Protein AF-A0A7C1BFR9-F1 (afdb_monomer)

Secondary structure (DSSP, 8-state):
--------SS-EEEE-TTSBEEEEE---SSTT------TT-B----SSS--EEEETTEEEEEEE---PPPEEEEEEEEE-TT--EEEEEEEEEEEEEETTEEEEEEEEEEESS-PPPEEEETTS-SEEETTEEEEEEEEEE-TTSBEEEEEEEEESSSSEEEEEEEEEEEEEEE-GGGT--EEEEE---TT-B--SS----------------EEEEEE-TT-EEEEEETTS-EEEEEE--EEE-S-GGGPEEEETTEEE--TTT---EEE-TTSTTPPPP-TT--PPP---HHHHHHHHHHHHHHHHHHHHHHHHHHHHHHHHHHHHT-

Structure (mmCIF, N/CA/C/O backbone):
data_AF-A0A7C1BFR9-F1
#
_entry.id   AF-A0A7C1BFR9-F1
#
loop_
_atom_site.group_PDB
_atom_site.id
_atom_site.type_symbol
_atom_site.label_atom_id
_atom_site.label_alt_id
_atom_site.label_comp_id
_atom_site.label_asym_id
_atom_site.label_entity_id
_atom_site.label_seq_id
_atom_site.pdbx_PDB_ins_code
_atom_site.Cartn_x
_atom_site.Cartn_y
_atom_site.Cartn_z
_atom_site.occupancy
_atom_site.B_iso_or_equiv
_atom_site.auth_seq_id
_atom_site.auth_comp_id
_atom_site.auth_asym_id
_atom_site.auth_atom_id
_atom_site.pdbx_PDB_model_num
ATOM 1 N N . TRP A 1 1 ? 36.737 -28.832 -25.838 1.00 38.28 1 TRP A N 1
ATOM 2 C CA . TRP A 1 1 ? 35.439 -28.154 -25.719 1.00 38.28 1 TRP A CA 1
ATOM 3 C C . TRP A 1 1 ? 34.602 -28.570 -26.918 1.00 38.28 1 TRP A C 1
ATOM 5 O O . TRP A 1 1 ? 34.904 -28.176 -28.032 1.00 38.28 1 TRP A O 1
ATOM 15 N N . THR A 1 2 ? 33.675 -29.496 -26.693 1.00 34.81 2 THR A N 1
ATOM 16 C CA . THR A 1 2 ? 32.598 -29.930 -27.603 1.00 34.81 2 THR A CA 1
ATOM 17 C C . THR A 1 2 ? 31.482 -28.877 -27.482 1.00 34.81 2 THR A C 1
ATOM 19 O O . THR A 1 2 ? 31.118 -28.578 -26.354 1.00 34.81 2 THR A O 1
ATOM 22 N N . GLY A 1 3 ? 30.955 -28.193 -28.496 1.00 35.88 3 GLY A N 1
ATOM 23 C CA . GLY A 1 3 ? 30.676 -28.603 -29.863 1.00 35.88 3 GLY A CA 1
ATOM 24 C C . GLY A 1 3 ? 29.194 -28.973 -29.977 1.00 35.88 3 GLY A C 1
ATOM 25 O O . GLY A 1 3 ? 28.906 -30.158 -30.097 1.00 35.88 3 GLY A O 1
ATOM 26 N N . ASP A 1 4 ? 28.273 -28.003 -29.923 1.00 28.59 4 ASP A N 1
ATOM 27 C CA . ASP A 1 4 ? 26.906 -28.157 -30.446 1.00 28.59 4 ASP A CA 1
ATOM 28 C C . ASP A 1 4 ? 26.790 -27.428 -31.791 1.00 28.59 4 ASP A C 1
ATOM 30 O O . ASP A 1 4 ? 26.013 -26.508 -32.019 1.00 28.59 4 ASP A O 1
ATOM 34 N N . GLY A 1 5 ? 27.603 -27.904 -32.736 1.00 40.16 5 GLY A N 1
ATOM 35 C CA . GLY A 1 5 ? 27.360 -27.656 -34.145 1.00 40.16 5 GLY A CA 1
ATOM 36 C C . GLY A 1 5 ? 25.991 -28.211 -34.529 1.00 40.16 5 GLY A C 1
ATOM 37 O O . GLY A 1 5 ? 25.855 -29.392 -34.833 1.00 40.16 5 GLY A O 1
ATOM 38 N N . THR A 1 6 ? 24.996 -27.336 -34.554 1.00 32.09 6 THR A N 1
ATOM 39 C CA . THR A 1 6 ? 23.927 -27.396 -35.547 1.00 32.09 6 THR A CA 1
ATOM 40 C C . THR A 1 6 ? 24.262 -26.328 -36.575 1.00 32.09 6 THR A C 1
ATOM 42 O O . THR A 1 6 ? 23.906 -25.161 -36.473 1.00 32.09 6 THR A O 1
ATOM 45 N N . ALA A 1 7 ? 25.123 -26.736 -37.511 1.00 37.19 7 ALA A N 1
ATOM 46 C CA . ALA A 1 7 ? 25.344 -26.022 -38.751 1.00 37.19 7 ALA A CA 1
ATOM 47 C C . ALA A 1 7 ? 24.089 -26.221 -39.599 1.00 37.19 7 ALA A C 1
ATOM 49 O O . ALA A 1 7 ? 23.987 -27.158 -40.392 1.00 37.19 7 ALA A O 1
ATOM 50 N N . ASP A 1 8 ? 23.118 -25.351 -39.378 1.00 40.19 8 ASP A N 1
ATOM 51 C CA . ASP A 1 8 ? 22.071 -25.103 -40.348 1.00 40.19 8 ASP A CA 1
ATOM 52 C C . ASP A 1 8 ? 22.777 -24.501 -41.574 1.00 40.19 8 ASP A C 1
ATOM 54 O O . ASP A 1 8 ? 23.694 -23.691 -41.433 1.00 40.19 8 ASP A O 1
ATOM 58 N N . ALA A 1 9 ? 22.416 -24.923 -42.786 1.00 43.56 9 ALA A N 1
ATOM 59 C CA . ALA A 1 9 ? 23.076 -24.544 -44.046 1.00 43.56 9 ALA A CA 1
ATOM 60 C C . ALA A 1 9 ? 22.936 -23.048 -44.426 1.00 43.56 9 ALA A C 1
ATOM 62 O O . ALA A 1 9 ? 23.052 -22.670 -45.589 1.00 43.56 9 ALA A O 1
ATOM 63 N N . THR A 1 10 ? 22.653 -22.191 -43.454 1.00 47.75 10 THR A N 1
ATOM 64 C CA . THR A 1 10 ? 22.564 -20.745 -43.571 1.00 47.75 10 THR A CA 1
ATOM 65 C C . THR A 1 10 ? 23.841 -20.152 -43.009 1.00 47.75 10 THR A C 1
ATOM 67 O O . THR A 1 10 ? 24.144 -20.305 -41.826 1.00 47.75 10 THR A O 1
ATOM 70 N N . GLY A 1 11 ? 24.608 -19.494 -43.872 1.00 53.59 11 GLY A N 1
ATOM 71 C CA . GLY A 1 11 ? 25.835 -18.834 -43.466 1.00 53.59 11 GLY A CA 1
ATOM 72 C C . GLY A 1 11 ? 25.642 -17.862 -42.301 1.00 53.59 11 GLY A C 1
ATOM 73 O O . GLY A 1 11 ? 24.576 -17.268 -42.154 1.00 53.59 11 GLY A O 1
ATOM 74 N N . TYR A 1 12 ? 26.681 -17.678 -41.489 1.00 56.88 12 TYR A N 1
ATOM 75 C CA . TYR A 1 12 ? 26.658 -16.748 -40.359 1.00 56.88 12 TYR A CA 1
ATOM 76 C C . TYR A 1 12 ? 27.700 -15.633 -40.530 1.00 56.88 12 TYR A C 1
ATOM 78 O O . TYR A 1 12 ? 28.776 -15.858 -41.083 1.00 56.88 12 TYR A O 1
ATOM 86 N N . ILE A 1 13 ? 27.401 -14.432 -40.029 1.00 54.16 13 ILE A N 1
ATOM 87 C CA . ILE A 1 13 ? 28.371 -13.343 -39.846 1.00 54.16 13 ILE A CA 1
ATOM 88 C C . ILE A 1 13 ? 28.261 -12.871 -38.394 1.00 54.16 13 ILE A C 1
ATOM 90 O O . ILE A 1 13 ? 27.188 -12.495 -37.929 1.00 54.16 13 ILE A O 1
ATOM 94 N N . VAL A 1 14 ? 29.380 -12.909 -37.679 1.00 53.16 14 VAL A N 1
ATOM 95 C CA . VAL A 1 14 ? 29.546 -12.428 -36.309 1.00 53.16 14 VAL A CA 1
ATOM 96 C C . VAL A 1 14 ? 30.299 -11.107 -36.360 1.00 53.16 14 VAL A C 1
ATOM 98 O O . VAL A 1 14 ? 31.428 -11.046 -36.852 1.00 53.16 14 VAL A O 1
ATOM 101 N N . PHE A 1 15 ? 29.683 -10.060 -35.825 1.00 55.91 15 PHE A N 1
ATOM 102 C CA . PHE A 1 15 ? 30.286 -8.740 -35.671 1.00 55.91 15 PHE A CA 1
ATOM 103 C C . PHE A 1 15 ? 30.837 -8.563 -34.253 1.00 55.91 15 PHE A C 1
ATOM 105 O O . PHE A 1 15 ? 30.294 -9.115 -33.295 1.00 55.91 15 PHE A O 1
ATOM 112 N N . ASN A 1 16 ? 31.911 -7.789 -34.114 1.00 50.75 16 ASN A N 1
ATOM 113 C CA . ASN A 1 16 ? 32.367 -7.280 -32.829 1.00 50.75 16 ASN A CA 1
ATOM 114 C C . ASN A 1 16 ? 31.688 -5.953 -32.489 1.00 50.75 16 ASN A C 1
ATOM 116 O O . ASN A 1 16 ? 30.910 -5.393 -33.259 1.00 50.75 16 ASN A O 1
ATOM 120 N N . GLU A 1 17 ? 32.039 -5.442 -31.317 1.00 41.00 17 GLU A N 1
ATOM 121 C CA . GLU A 1 17 ? 31.540 -4.203 -30.723 1.00 41.00 17 GLU A CA 1
ATOM 122 C C . GLU A 1 17 ? 31.701 -2.930 -31.571 1.00 41.00 17 GLU A C 1
ATOM 124 O O . GLU A 1 17 ? 31.025 -1.943 -31.300 1.00 41.00 17 GLU A O 1
ATOM 129 N N . PHE A 1 18 ? 32.557 -2.945 -32.595 1.00 44.44 18 PHE A N 1
ATOM 130 C CA . PHE A 1 18 ? 32.785 -1.812 -33.495 1.00 44.44 18 PHE A CA 1
ATOM 131 C C . PHE A 1 18 ? 32.123 -2.005 -34.867 1.00 44.44 18 PHE A C 1
ATOM 133 O O . PHE A 1 18 ? 32.418 -1.262 -35.797 1.00 44.44 18 PHE A O 1
ATOM 140 N N . GLY A 1 19 ? 31.260 -3.017 -35.019 1.00 42.12 19 GLY A N 1
ATOM 141 C CA . GLY A 1 19 ? 30.642 -3.356 -36.304 1.00 42.12 19 GLY A CA 1
ATOM 142 C C . GLY A 1 19 ? 31.600 -4.041 -37.283 1.00 42.12 19 GLY A C 1
ATOM 143 O O . GLY A 1 19 ? 31.269 -4.201 -38.457 1.00 42.12 19 GLY A O 1
ATOM 144 N N . ARG A 1 20 ? 32.778 -4.479 -36.816 1.00 46.31 20 ARG A N 1
ATOM 145 C CA . ARG A 1 20 ? 33.738 -5.230 -37.633 1.00 46.31 20 ARG A CA 1
ATOM 146 C C . ARG A 1 20 ? 33.448 -6.715 -37.568 1.00 46.31 20 ARG A C 1
ATOM 148 O O . ARG A 1 20 ? 33.159 -7.259 -36.505 1.00 46.31 20 ARG A O 1
ATOM 155 N N . VAL A 1 21 ? 33.566 -7.392 -38.699 1.00 51.59 21 VAL A N 1
ATOM 156 C CA . VAL A 1 21 ? 33.369 -8.840 -38.768 1.00 51.59 21 VAL A CA 1
ATOM 157 C C . VAL A 1 21 ? 34.519 -9.556 -38.059 1.00 51.59 21 VAL A C 1
ATOM 159 O O . VAL A 1 21 ? 35.683 -9.355 -38.387 1.00 51.59 21 VAL A O 1
ATOM 162 N N . VAL A 1 22 ? 34.194 -10.398 -37.076 1.00 56.97 22 VAL A N 1
ATOM 163 C CA . VAL A 1 22 ? 35.164 -11.210 -36.310 1.00 56.97 22 VAL A CA 1
ATOM 164 C C . VAL A 1 22 ? 35.115 -12.688 -36.649 1.00 56.97 22 VAL A C 1
ATOM 166 O O . VAL A 1 22 ? 36.094 -13.402 -36.451 1.00 56.97 22 VAL A O 1
ATOM 169 N N . SER A 1 23 ? 33.991 -13.168 -37.165 1.00 50.03 23 SER A N 1
ATOM 170 C CA . SER A 1 23 ? 33.893 -14.508 -37.723 1.00 50.03 23 SER A CA 1
ATOM 171 C C . SER A 1 23 ? 32.805 -14.498 -38.773 1.00 50.03 23 SER A C 1
ATOM 173 O O . SER A 1 23 ? 31.730 -13.960 -38.540 1.00 50.03 23 SER A O 1
ATOM 175 N N . SER A 1 24 ? 33.064 -15.080 -39.931 1.00 53.28 24 SER A N 1
ATOM 176 C CA . SER A 1 24 ? 32.016 -15.340 -40.905 1.00 53.28 24 SER A CA 1
ATOM 177 C C . SER A 1 24 ? 32.181 -16.753 -41.432 1.00 53.28 24 SER A C 1
ATOM 179 O O . SER A 1 24 ? 33.294 -17.258 -41.571 1.00 53.28 24 SER A O 1
ATOM 181 N N . GLY A 1 25 ? 31.057 -17.409 -41.658 1.00 52.47 25 GLY A N 1
ATOM 182 C CA . GLY A 1 25 ? 30.979 -18.733 -42.238 1.00 52.47 25 GLY A CA 1
ATOM 183 C C . GLY A 1 25 ? 29.816 -18.743 -43.202 1.00 52.47 25 GLY A C 1
ATOM 184 O O . GLY A 1 25 ? 28.779 -19.315 -42.891 1.00 52.47 25 GLY A O 1
ATOM 185 N N . ILE A 1 26 ? 29.960 -18.068 -44.343 1.00 54.56 26 ILE A N 1
ATOM 186 C CA . ILE A 1 26 ? 29.005 -18.170 -45.447 1.00 54.56 26 ILE A CA 1
ATOM 187 C C . ILE A 1 26 ? 29.481 -19.293 -46.357 1.00 54.56 26 ILE A C 1
ATOM 189 O O . ILE A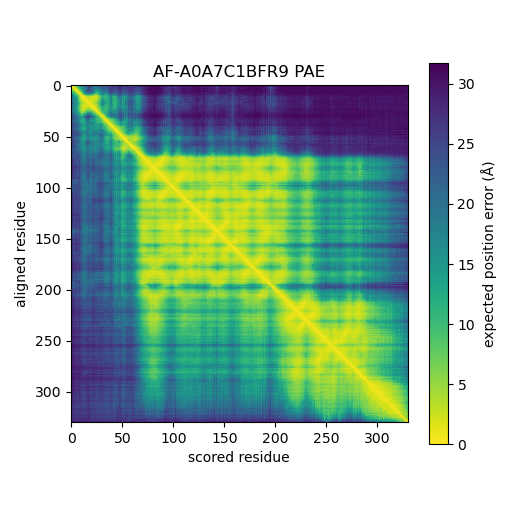 1 26 ? 30.473 -19.155 -47.064 1.00 54.56 26 ILE A O 1
ATOM 193 N N . THR A 1 27 ? 28.783 -20.424 -46.312 1.00 47.41 27 THR A N 1
ATOM 194 C CA . THR A 1 27 ? 28.968 -21.506 -47.279 1.00 47.41 27 THR A CA 1
ATOM 195 C C . THR A 1 27 ? 27.897 -21.363 -48.352 1.00 47.41 27 THR A C 1
ATOM 197 O O . THR A 1 27 ? 26.735 -21.693 -48.135 1.00 47.41 27 THR A O 1
ATOM 200 N N . SER A 1 28 ? 28.269 -20.827 -49.515 1.00 46.44 28 SER A N 1
ATOM 201 C CA . SER A 1 28 ? 27.455 -20.990 -50.717 1.00 46.44 28 SER A CA 1
ATOM 202 C C . SER A 1 28 ? 27.678 -22.413 -51.243 1.00 46.44 28 SER A C 1
ATOM 204 O O . SER A 1 28 ? 28.781 -22.955 -51.183 1.00 46.44 28 SER A O 1
ATOM 206 N N . GLY A 1 29 ? 26.614 -23.074 -51.702 1.00 42.47 29 GLY A N 1
ATOM 207 C CA . GLY A 1 29 ? 26.614 -24.490 -52.100 1.00 42.47 29 GLY A CA 1
ATOM 208 C C . GLY A 1 29 ? 27.405 -24.832 -53.374 1.00 42.47 29 GLY A C 1
ATOM 209 O O . GLY A 1 29 ? 27.059 -25.798 -54.050 1.00 42.47 29 GLY A O 1
ATOM 210 N N . GLY A 1 30 ? 28.435 -24.060 -53.727 1.00 41.47 30 GLY A N 1
ATOM 211 C CA . GLY A 1 30 ? 29.300 -24.270 -54.883 1.00 41.47 30 GLY A CA 1
ATOM 212 C C . GLY A 1 30 ? 30.770 -24.245 -54.475 1.00 41.47 30 GLY A C 1
ATOM 213 O O . GLY A 1 30 ? 31.208 -23.407 -53.695 1.00 41.47 30 GLY A O 1
ATOM 214 N N . SER A 1 31 ? 31.550 -25.191 -54.988 1.00 43.91 31 SER A N 1
ATOM 215 C CA . SER A 1 31 ? 32.986 -25.295 -54.736 1.00 43.91 31 SER A CA 1
ATOM 216 C C . SER A 1 31 ? 33.738 -24.040 -55.201 1.00 43.91 31 SER A C 1
ATOM 218 O O . SER A 1 31 ? 33.961 -23.897 -56.402 1.00 43.91 31 SER A O 1
ATOM 220 N N . GLY A 1 32 ? 34.191 -23.196 -54.269 1.00 47.81 32 GLY A N 1
ATOM 221 C CA . GLY A 1 32 ? 35.317 -22.284 -54.510 1.00 47.81 32 GLY A CA 1
ATOM 222 C C . GLY A 1 32 ? 35.178 -20.820 -54.093 1.00 47.81 32 GLY A C 1
ATOM 223 O O . GLY A 1 32 ? 36.216 -20.175 -53.994 1.00 47.81 32 GLY A O 1
ATOM 224 N N . ASP A 1 33 ? 33.987 -20.300 -53.788 1.00 43.72 33 ASP A N 1
ATOM 225 C CA . ASP A 1 33 ? 33.832 -18.869 -53.478 1.00 43.72 33 ASP A CA 1
ATOM 226 C C . ASP A 1 33 ? 33.668 -18.618 -51.976 1.00 43.72 33 ASP A C 1
ATOM 228 O O . ASP A 1 33 ? 32.574 -18.646 -51.413 1.00 43.72 33 ASP A O 1
ATOM 232 N N . THR A 1 34 ? 34.799 -18.364 -51.321 1.00 44.78 34 THR A N 1
ATOM 233 C CA . THR A 1 34 ? 34.854 -17.795 -49.969 1.00 44.78 34 THR A CA 1
ATOM 234 C C . THR A 1 34 ? 34.740 -16.274 -50.084 1.00 44.78 34 THR A C 1
ATOM 236 O O . THR A 1 34 ? 35.574 -15.651 -50.739 1.00 44.78 34 THR A O 1
ATOM 239 N N . ILE A 1 35 ? 33.739 -15.657 -49.447 1.00 52.72 35 ILE A N 1
ATOM 240 C CA . ILE A 1 35 ? 33.713 -14.197 -49.260 1.00 52.72 35 ILE A CA 1
ATOM 241 C C . ILE A 1 35 ? 34.681 -13.869 -48.116 1.00 52.72 35 ILE A C 1
ATOM 243 O O . ILE A 1 35 ? 34.317 -13.956 -46.946 1.00 52.72 35 ILE A O 1
ATOM 247 N N . ASP A 1 36 ? 35.922 -13.522 -48.458 1.00 49.72 36 ASP A N 1
ATOM 248 C CA . ASP A 1 36 ? 36.900 -12.978 -47.511 1.00 49.72 36 ASP A CA 1
ATOM 249 C C . ASP A 1 36 ? 36.625 -11.480 -47.324 1.00 49.72 36 ASP A C 1
ATOM 251 O O . ASP A 1 36 ? 36.900 -10.658 -48.202 1.00 49.72 36 ASP A O 1
ATOM 255 N N . LEU A 1 37 ? 36.067 -11.110 -46.171 1.00 53.97 37 LEU A N 1
ATOM 256 C CA . LEU A 1 37 ? 36.042 -9.716 -45.738 1.00 53.97 37 LEU A CA 1
ATOM 257 C C . LEU A 1 37 ? 37.424 -9.408 -45.141 1.00 53.97 37 LEU A C 1
ATOM 259 O O . LEU A 1 37 ? 37.778 -10.008 -44.123 1.00 53.97 37 LEU A O 1
ATOM 263 N N . PRO A 1 38 ? 38.238 -8.524 -45.751 1.00 52.53 38 PRO A N 1
ATOM 264 C CA . PRO A 1 38 ? 39.549 -8.192 -45.205 1.00 52.53 38 PRO A CA 1
ATOM 265 C C . PRO A 1 38 ? 39.386 -7.656 -43.778 1.00 52.53 38 PRO A C 1
ATOM 267 O O . PRO A 1 38 ? 38.386 -7.007 -43.480 1.00 52.53 38 PRO A O 1
ATOM 270 N N . GLY A 1 39 ? 40.365 -7.903 -42.899 1.00 43.03 39 GLY A N 1
ATOM 271 C CA . GLY A 1 39 ? 40.290 -7.644 -41.446 1.00 43.03 39 GLY A CA 1
ATOM 272 C C . GLY A 1 39 ? 40.017 -6.195 -40.996 1.00 43.03 39 GLY A C 1
ATOM 273 O O . GLY A 1 39 ? 39.978 -5.935 -39.796 1.00 43.03 39 GLY A O 1
ATOM 274 N N . ASP A 1 40 ? 39.798 -5.277 -41.938 1.00 43.31 40 ASP A N 1
ATOM 275 C CA . ASP A 1 40 ? 39.462 -3.865 -41.741 1.00 43.31 40 ASP A CA 1
ATOM 276 C C . ASP A 1 40 ? 38.219 -3.411 -42.540 1.00 43.31 40 ASP A C 1
ATOM 278 O O . ASP A 1 40 ? 37.994 -2.212 -42.697 1.00 43.31 40 ASP A O 1
ATOM 282 N N . ALA A 1 41 ? 37.412 -4.333 -43.076 1.00 43.41 41 ALA A N 1
ATOM 283 C CA . ALA A 1 41 ? 36.155 -3.985 -43.734 1.00 43.41 41 ALA A CA 1
ATOM 284 C C . ALA A 1 41 ? 35.108 -3.547 -42.692 1.00 43.41 41 ALA A C 1
ATOM 286 O O . ALA A 1 41 ? 34.588 -4.370 -41.935 1.00 43.41 41 ALA A O 1
ATOM 287 N N . ASP A 1 42 ? 34.791 -2.252 -42.670 1.00 43.28 42 ASP A N 1
ATOM 288 C CA . ASP A 1 42 ? 33.703 -1.705 -41.860 1.00 43.28 42 ASP A CA 1
ATOM 289 C C . ASP A 1 42 ? 32.378 -1.849 -42.628 1.00 43.28 42 ASP A C 1
ATOM 291 O O . ASP A 1 42 ? 32.197 -1.283 -43.710 1.00 43.28 42 ASP A O 1
ATOM 295 N N . ILE A 1 43 ? 31.434 -2.611 -42.070 1.00 52.88 43 ILE A N 1
ATOM 296 C CA . ILE A 1 43 ? 30.059 -2.668 -42.575 1.00 52.88 43 ILE A CA 1
ATOM 297 C C . ILE A 1 43 ? 29.253 -1.613 -41.818 1.00 52.88 43 ILE A C 1
ATOM 299 O O . ILE A 1 43 ? 28.910 -1.782 -40.650 1.00 52.88 43 ILE A O 1
ATOM 303 N N . VAL A 1 44 ? 28.955 -0.502 -42.492 1.00 46.44 44 VAL A N 1
ATOM 304 C CA . VAL A 1 44 ? 28.127 0.574 -41.937 1.00 46.44 44 VAL A CA 1
ATOM 305 C C . VAL A 1 44 ? 26.656 0.201 -42.100 1.00 46.44 44 VAL A C 1
ATOM 307 O O . VAL A 1 44 ? 26.130 0.196 -43.214 1.00 46.44 44 VAL A O 1
ATOM 310 N N . ILE A 1 45 ? 25.980 -0.099 -40.989 1.00 54.19 45 ILE A N 1
ATOM 311 C CA . ILE A 1 45 ? 24.522 -0.255 -40.974 1.00 54.19 45 ILE A CA 1
ATOM 312 C C . ILE A 1 45 ? 23.903 1.151 -41.046 1.00 54.19 45 ILE A C 1
ATOM 314 O O . ILE A 1 45 ? 24.231 1.998 -40.212 1.00 54.19 45 ILE A O 1
ATOM 318 N N . PRO A 1 46 ? 23.043 1.443 -42.035 1.00 45.69 46 PRO A N 1
ATOM 319 C CA . PRO A 1 46 ? 22.448 2.765 -42.171 1.00 45.69 46 PRO A CA 1
ATOM 320 C C . PRO A 1 46 ? 21.519 3.076 -40.987 1.00 45.69 46 PRO A C 1
ATOM 322 O O . PRO A 1 46 ? 20.771 2.221 -40.522 1.00 45.69 46 PRO A O 1
ATOM 325 N N . SER A 1 47 ? 21.541 4.327 -40.513 1.00 43.72 47 SER A N 1
ATOM 326 C CA . SER A 1 47 ? 20.687 4.805 -39.411 1.00 43.72 47 SER A CA 1
ATOM 327 C C . SER A 1 47 ? 19.210 4.956 -39.798 1.00 43.72 47 SER A C 1
ATOM 329 O O . SER A 1 47 ? 18.364 5.151 -38.929 1.00 43.72 47 SER A O 1
ATOM 331 N N . THR A 1 48 ? 18.893 4.866 -41.094 1.00 40.31 48 THR A N 1
ATOM 332 C CA . THR A 1 48 ? 17.531 4.787 -41.639 1.00 40.31 48 THR A CA 1
ATOM 333 C C . THR A 1 48 ? 17.523 3.931 -42.911 1.00 40.31 48 THR A C 1
ATOM 335 O O . THR A 1 48 ? 18.456 3.997 -43.710 1.00 40.31 48 THR A O 1
ATOM 338 N N . GLY A 1 49 ? 16.461 3.147 -43.113 1.00 49.53 49 GLY A N 1
ATOM 339 C CA . GLY A 1 49 ? 16.334 2.207 -44.232 1.00 49.53 49 GLY A CA 1
ATOM 340 C C . GLY A 1 49 ? 16.781 0.787 -43.884 1.00 49.53 49 GLY A C 1
ATOM 341 O O . GLY A 1 49 ? 17.436 0.550 -42.873 1.00 49.53 49 GLY A O 1
ATOM 342 N N . GLU A 1 50 ? 16.383 -0.176 -44.709 1.00 55.94 50 GLU A N 1
ATOM 343 C CA . GLU A 1 50 ? 16.730 -1.580 -44.493 1.00 55.94 50 GLU A CA 1
ATOM 344 C C . GLU A 1 50 ? 18.123 -1.877 -45.073 1.00 55.94 50 GLU A C 1
ATOM 346 O O . GLU A 1 50 ? 18.406 -1.471 -46.208 1.00 55.94 50 GLU A O 1
ATOM 351 N N . PRO A 1 51 ? 19.000 -2.592 -44.348 1.00 62.47 51 PRO A N 1
ATOM 352 C CA . PRO A 1 51 ? 20.269 -3.040 -44.900 1.00 62.47 51 PRO A CA 1
ATOM 353 C C . PRO A 1 51 ? 20.013 -4.024 -46.050 1.00 62.47 51 PRO A C 1
ATOM 355 O O . PRO A 1 51 ? 19.363 -5.059 -45.884 1.00 62.47 51 PRO A O 1
ATOM 358 N N . ARG A 1 52 ? 20.526 -3.674 -47.234 1.00 63.50 52 ARG A N 1
ATOM 359 C CA . ARG A 1 52 ? 20.417 -4.472 -48.459 1.00 63.50 52 ARG A CA 1
ATOM 360 C C . ARG A 1 52 ? 21.778 -5.023 -48.841 1.00 63.50 52 ARG A C 1
ATOM 362 O O . ARG A 1 52 ? 22.732 -4.261 -48.985 1.00 63.50 52 ARG A O 1
ATOM 369 N N . PHE A 1 53 ? 21.840 -6.331 -49.046 1.00 66.31 53 PHE A N 1
ATOM 370 C CA . PHE A 1 53 ? 22.998 -6.999 -49.627 1.00 66.31 53 PHE A CA 1
ATOM 371 C C . PHE A 1 53 ? 22.713 -7.232 -51.104 1.00 66.31 53 PHE A C 1
ATOM 373 O O . PHE A 1 53 ? 21.755 -7.927 -51.432 1.00 66.31 53 PHE A O 1
ATOM 380 N N . TYR A 1 54 ? 23.510 -6.618 -51.972 1.00 62.34 54 TYR A N 1
ATOM 381 C CA . TYR A 1 54 ? 23.419 -6.795 -53.419 1.00 62.34 54 TYR A CA 1
ATOM 382 C C . TYR A 1 54 ? 24.374 -7.898 -53.859 1.00 62.34 54 TYR A C 1
ATOM 384 O O . TYR A 1 54 ? 25.471 -8.022 -53.305 1.00 62.34 54 TYR A O 1
ATOM 392 N N . GLU A 1 55 ? 23.994 -8.659 -54.879 1.00 61.66 55 GLU A N 1
ATOM 393 C CA . GLU A 1 55 ? 24.987 -9.424 -55.627 1.00 61.66 55 GLU A CA 1
ATOM 394 C C . GLU A 1 55 ? 25.917 -8.446 -56.355 1.00 61.66 55 GLU A C 1
ATOM 396 O O . GLU A 1 55 ? 25.472 -7.442 -56.915 1.00 61.66 55 GLU A O 1
ATOM 401 N N . ALA A 1 56 ? 27.224 -8.719 -56.338 1.00 58.03 56 ALA A N 1
ATOM 402 C CA . ALA A 1 56 ? 28.219 -7.832 -56.947 1.00 58.03 56 ALA A CA 1
ATOM 403 C C . ALA A 1 56 ? 27.963 -7.600 -58.450 1.00 58.03 56 ALA A C 1
ATOM 405 O O . ALA A 1 56 ? 28.266 -6.523 -58.966 1.00 58.03 56 ALA A O 1
ATOM 406 N N . ASP A 1 57 ? 27.356 -8.588 -59.114 1.00 66.12 57 ASP A N 1
ATOM 407 C CA . ASP A 1 57 ? 27.124 -8.603 -60.558 1.00 66.12 57 ASP A CA 1
ATOM 408 C C . ASP A 1 57 ? 25.685 -8.211 -60.951 1.00 66.12 57 ASP A C 1
ATOM 410 O O . ASP A 1 57 ? 25.415 -7.985 -62.133 1.00 66.12 57 ASP A O 1
ATOM 414 N N . ASP A 1 58 ? 24.767 -8.082 -59.984 1.00 64.69 58 ASP A N 1
ATOM 415 C CA . ASP A 1 58 ? 23.381 -7.672 -60.222 1.00 64.69 58 ASP A CA 1
ATOM 416 C C . ASP A 1 58 ? 22.835 -6.819 -59.067 1.00 64.69 58 ASP A C 1
ATOM 418 O O . ASP A 1 58 ? 22.359 -7.308 -58.044 1.00 64.69 58 ASP A O 1
ATOM 422 N N . THR A 1 59 ? 22.836 -5.501 -59.265 1.00 63.94 59 THR A N 1
ATOM 423 C CA . THR A 1 59 ? 22.306 -4.531 -58.294 1.00 63.94 59 THR A CA 1
ATOM 424 C C . THR A 1 59 ? 20.777 -4.523 -58.204 1.00 63.94 59 THR A C 1
ATOM 426 O O . THR A 1 59 ? 20.218 -3.828 -57.354 1.00 63.94 59 THR A O 1
ATOM 429 N N . SER A 1 60 ? 20.085 -5.283 -59.059 1.00 72.69 60 SER A N 1
ATOM 430 C CA . SER A 1 60 ? 18.639 -5.500 -58.978 1.00 72.69 60 SER A CA 1
ATOM 431 C C . SER A 1 60 ? 18.263 -6.718 -58.129 1.00 72.69 60 SER A C 1
ATOM 433 O O . SER A 1 60 ? 17.131 -6.781 -57.643 1.00 72.69 60 SER A O 1
ATOM 435 N N . ASN A 1 61 ? 19.213 -7.626 -57.876 1.00 64.06 61 ASN A N 1
ATOM 436 C CA . ASN A 1 61 ? 19.056 -8.757 -56.971 1.00 64.06 61 ASN A CA 1
ATOM 437 C C . ASN A 1 61 ? 19.610 -8.392 -55.585 1.00 64.06 61 ASN A C 1
ATOM 439 O O . ASN A 1 61 ? 20.817 -8.219 -55.400 1.00 64.06 61 ASN A O 1
ATOM 443 N N . PHE A 1 62 ? 18.719 -8.223 -54.606 1.00 64.94 62 PHE A N 1
ATOM 444 C CA . PHE A 1 62 ? 19.101 -7.858 -53.245 1.00 64.94 62 PHE A CA 1
ATOM 445 C C . PHE A 1 62 ? 18.376 -8.695 -52.198 1.00 64.94 62 PHE A C 1
ATOM 447 O O . PHE A 1 62 ? 17.194 -9.013 -52.333 1.00 64.94 62 PHE A O 1
ATOM 454 N N . TYR A 1 63 ? 19.081 -8.987 -51.109 1.00 62.19 63 TYR A N 1
ATOM 455 C CA . TYR A 1 63 ? 18.493 -9.539 -49.897 1.00 62.19 63 TYR A CA 1
ATOM 456 C C . TYR A 1 63 ? 18.308 -8.428 -48.864 1.00 62.19 63 TYR A C 1
ATOM 458 O O . TYR A 1 63 ? 19.248 -7.688 -48.559 1.00 62.19 63 TYR A O 1
ATOM 466 N N . VAL A 1 64 ? 17.093 -8.308 -48.329 1.00 58.00 64 VAL A N 1
ATOM 467 C CA . VAL A 1 64 ? 16.769 -7.393 -47.231 1.00 58.00 64 VAL A CA 1
ATOM 468 C C . VAL A 1 64 ? 16.971 -8.136 -45.920 1.00 58.00 64 VAL A C 1
ATOM 470 O O . VAL A 1 64 ? 16.290 -9.125 -45.657 1.00 58.00 64 VAL A O 1
ATOM 473 N N . ALA A 1 65 ? 17.895 -7.665 -45.086 1.00 56.19 65 ALA A N 1
ATOM 474 C CA . ALA A 1 65 ? 17.995 -8.157 -43.720 1.00 56.19 65 ALA A CA 1
ATOM 475 C C . ALA A 1 65 ? 17.071 -7.329 -42.815 1.00 56.19 65 ALA A C 1
ATOM 477 O O . ALA A 1 65 ? 17.361 -6.177 -42.499 1.00 56.19 65 ALA A O 1
ATOM 478 N N . GLU A 1 66 ? 15.956 -7.917 -42.378 1.00 51.50 66 GLU A N 1
ATOM 479 C CA . GLU A 1 66 ? 15.147 -7.349 -41.299 1.00 51.50 66 GLU A CA 1
ATOM 480 C C . GLU A 1 66 ? 15.768 -7.731 -39.950 1.00 51.50 66 GLU A C 1
ATOM 482 O O . GLU A 1 66 ? 15.735 -8.890 -39.536 1.00 51.50 66 GLU A O 1
ATOM 487 N N . PHE A 1 67 ? 16.338 -6.754 -39.244 1.00 53.88 67 PHE A N 1
ATOM 488 C CA . PHE A 1 67 ? 16.744 -6.927 -37.852 1.00 53.88 67 PHE A CA 1
ATOM 489 C C . PHE A 1 67 ? 15.748 -6.210 -36.944 1.00 53.88 67 PHE A C 1
ATOM 491 O O . PHE A 1 67 ? 15.730 -4.984 -36.860 1.00 53.88 67 PHE A O 1
ATOM 498 N N . THR A 1 68 ? 14.914 -6.981 -36.249 1.00 54.53 68 THR A N 1
ATOM 499 C CA . THR A 1 68 ? 14.083 -6.464 -35.159 1.00 54.53 68 THR A CA 1
ATOM 500 C C . THR A 1 68 ? 14.717 -6.870 -33.838 1.00 54.53 68 THR A C 1
ATOM 502 O O . THR A 1 68 ? 14.795 -8.060 -33.531 1.00 54.53 68 THR A O 1
ATOM 505 N N . SER A 1 69 ? 15.144 -5.891 -33.037 1.00 62.75 69 SER A N 1
ATOM 506 C CA . SER A 1 69 ? 15.602 -6.162 -31.674 1.00 62.75 69 SER A CA 1
ATOM 507 C C . SER A 1 69 ? 14.507 -6.891 -30.886 1.00 62.75 69 SER A C 1
ATOM 509 O O . SER A 1 69 ? 13.338 -6.488 -30.961 1.00 62.75 69 SER A O 1
ATOM 511 N N . PRO A 1 70 ? 14.849 -7.935 -30.108 1.00 70.75 70 PRO A N 1
ATOM 512 C CA . PRO A 1 70 ? 13.891 -8.597 -29.236 1.00 70.75 70 PRO A CA 1
ATOM 513 C C . PRO A 1 70 ? 13.227 -7.572 -28.315 1.00 70.75 70 PRO A C 1
ATOM 515 O O . PRO A 1 70 ? 13.914 -6.856 -27.579 1.00 70.75 70 PRO A O 1
ATOM 518 N N . ARG A 1 71 ? 11.894 -7.511 -28.374 1.00 79.19 71 ARG A N 1
ATOM 519 C CA . ARG A 1 71 ? 11.066 -6.670 -27.509 1.00 79.19 71 ARG A CA 1
ATOM 520 C C . ARG A 1 71 ? 10.200 -7.547 -26.619 1.00 79.19 71 ARG A C 1
ATOM 522 O O . ARG A 1 71 ? 9.687 -8.571 -27.071 1.00 79.19 71 ARG A O 1
ATOM 529 N N . TYR A 1 72 ? 10.023 -7.137 -25.375 1.00 86.62 72 TYR A N 1
ATOM 530 C CA . TYR A 1 72 ? 9.174 -7.816 -24.412 1.00 86.62 72 TYR A CA 1
ATOM 531 C C . TYR A 1 72 ? 8.283 -6.796 -23.717 1.00 86.62 72 TYR A C 1
ATOM 533 O O . TYR A 1 72 ? 8.778 -5.775 -23.257 1.00 86.62 72 TYR A O 1
ATOM 541 N N . VAL A 1 73 ? 6.983 -7.068 -23.634 1.00 90.50 73 VAL A N 1
ATOM 542 C CA . VAL A 1 73 ? 6.020 -6.177 -22.983 1.00 90.50 73 VAL A CA 1
ATOM 543 C C . VAL A 1 73 ? 5.313 -6.942 -21.878 1.00 90.50 73 VAL A C 1
ATOM 545 O O . VAL A 1 73 ? 4.853 -8.062 -22.089 1.00 90.50 73 VAL A O 1
ATOM 548 N N . THR A 1 74 ? 5.214 -6.327 -20.708 1.00 92.12 74 THR A N 1
ATOM 549 C CA . THR A 1 74 ? 4.364 -6.782 -19.606 1.00 92.12 74 THR A CA 1
ATOM 550 C C . THR A 1 74 ? 3.456 -5.645 -19.171 1.00 92.12 74 THR A C 1
ATOM 552 O O . THR A 1 74 ? 3.761 -4.481 -19.418 1.00 92.12 74 THR A O 1
ATOM 555 N N . SER A 1 75 ? 2.338 -5.970 -18.536 1.00 92.31 75 SER A N 1
ATOM 556 C CA . SER A 1 75 ? 1.376 -4.984 -18.056 1.00 92.31 75 SER A CA 1
ATOM 557 C C . SER A 1 75 ? 1.053 -5.207 -16.588 1.00 92.31 75 SER A C 1
ATOM 559 O O . SER A 1 75 ? 0.952 -6.350 -16.139 1.00 92.31 75 SER A O 1
ATOM 561 N N . VAL A 1 76 ? 0.817 -4.123 -15.862 1.00 93.88 76 VAL A N 1
ATOM 562 C CA . VAL A 1 76 ? 0.317 -4.143 -14.489 1.00 93.88 76 VAL A CA 1
ATOM 563 C C . VAL A 1 76 ? -0.719 -3.044 -14.305 1.00 93.88 76 VAL A C 1
ATOM 565 O O . VAL A 1 76 ? -0.580 -1.949 -14.843 1.00 93.88 76 VAL A O 1
ATOM 568 N N . GLN A 1 77 ? -1.765 -3.337 -13.540 1.00 93.00 77 GLN A N 1
ATOM 569 C CA . GLN A 1 77 ? -2.718 -2.320 -13.126 1.00 93.00 77 GLN A CA 1
ATOM 570 C C . GLN A 1 77 ? -2.156 -1.561 -11.920 1.00 93.00 77 GLN A C 1
ATOM 572 O O . GLN A 1 77 ? -1.814 -2.169 -10.905 1.00 93.00 77 GLN A O 1
ATOM 577 N N . VAL A 1 78 ? -2.055 -0.244 -12.049 1.00 93.00 78 VAL A N 1
ATOM 578 C CA . VAL A 1 78 ? -1.601 0.682 -11.005 1.00 93.00 78 VAL A CA 1
ATOM 579 C C . VAL A 1 78 ? -2.737 1.624 -10.628 1.00 93.00 78 VAL A C 1
ATOM 581 O O . VAL A 1 78 ? -3.726 1.716 -11.353 1.00 93.00 78 VAL A O 1
ATOM 584 N N . TYR A 1 79 ? -2.611 2.309 -9.494 1.00 92.44 79 TYR A N 1
ATOM 585 C CA . TYR A 1 79 ? -3.668 3.162 -8.959 1.00 92.44 79 TYR A CA 1
ATOM 586 C C . TYR A 1 79 ? -3.152 4.574 -8.682 1.00 92.44 79 TYR A C 1
ATOM 588 O O . TYR A 1 79 ? -2.015 4.729 -8.232 1.00 92.44 79 TYR A O 1
ATOM 596 N N . ASP A 1 80 ? -3.980 5.584 -8.952 1.00 91.38 80 ASP A N 1
ATOM 597 C CA . ASP A 1 80 ? -3.719 6.968 -8.541 1.00 91.38 80 ASP A CA 1
ATOM 598 C C . ASP A 1 80 ? -4.074 7.207 -7.063 1.00 91.38 80 ASP A C 1
ATOM 600 O O . ASP A 1 80 ? -4.490 6.290 -6.346 1.00 91.38 80 ASP A O 1
ATOM 604 N N . THR A 1 81 ? -3.892 8.439 -6.576 1.00 88.75 81 THR A N 1
ATOM 605 C CA . THR A 1 81 ? -4.141 8.753 -5.160 1.00 88.75 81 THR A CA 1
ATOM 606 C C . THR A 1 81 ? -5.630 8.774 -4.808 1.00 88.75 81 THR A C 1
ATOM 608 O O . THR A 1 81 ? -5.990 8.675 -3.634 1.00 88.75 81 THR A O 1
ATOM 611 N N . LEU A 1 82 ? -6.497 8.837 -5.823 1.00 88.94 82 LEU A N 1
ATOM 612 C CA . LEU A 1 82 ? -7.949 8.737 -5.704 1.00 88.94 82 LEU A CA 1
ATOM 613 C C . LEU A 1 82 ? -8.454 7.292 -5.867 1.00 88.94 82 LEU A C 1
ATOM 615 O O . LEU A 1 82 ? -9.656 7.053 -5.777 1.00 88.94 82 LEU A O 1
ATOM 619 N N . GLY A 1 83 ? -7.561 6.323 -6.091 1.00 88.06 83 GLY A N 1
ATOM 620 C CA . GLY A 1 83 ? -7.895 4.909 -6.237 1.00 88.06 83 GLY A CA 1
ATOM 621 C C . GLY A 1 83 ? -8.440 4.521 -7.615 1.00 88.06 83 GLY A C 1
ATOM 622 O O . GLY A 1 83 ? -9.001 3.430 -7.756 1.00 88.06 83 GLY A O 1
ATOM 623 N N . ARG A 1 84 ? -8.290 5.367 -8.642 1.00 88.94 84 ARG A N 1
ATOM 624 C CA . ARG A 1 84 ? -8.601 4.993 -10.030 1.00 88.94 84 ARG A CA 1
ATOM 625 C C . ARG A 1 84 ? -7.484 4.143 -10.607 1.00 88.94 84 ARG A C 1
ATOM 627 O O . ARG A 1 84 ? -6.311 4.380 -10.342 1.00 88.94 84 ARG A O 1
ATOM 634 N N . SER A 1 85 ? -7.859 3.165 -11.421 1.00 91.12 85 SER A N 1
ATOM 635 C CA . SER A 1 85 ? -6.923 2.231 -12.035 1.00 91.12 85 SER A CA 1
ATOM 636 C C . SER A 1 85 ? -6.408 2.707 -13.393 1.00 91.12 85 SER A C 1
ATOM 638 O O . SER A 1 85 ? -7.212 3.114 -14.230 1.00 91.12 85 SER A O 1
ATOM 640 N N . TYR A 1 86 ? -5.120 2.504 -13.652 1.00 91.69 86 TYR A N 1
ATOM 641 C CA . TYR A 1 86 ? -4.458 2.709 -14.942 1.00 91.69 86 TYR A CA 1
ATOM 642 C C . TYR A 1 86 ? -3.740 1.420 -15.342 1.00 91.69 86 TYR A C 1
ATOM 644 O O . TYR A 1 86 ? -3.148 0.757 -14.487 1.00 91.69 86 TYR A O 1
ATOM 652 N N . ASN A 1 87 ? -3.768 1.046 -16.623 1.00 93.19 87 ASN A N 1
ATOM 653 C CA . ASN A 1 87 ? -2.986 -0.096 -17.097 1.00 93.19 87 ASN A CA 1
ATOM 654 C C . ASN A 1 87 ? -1.620 0.394 -17.573 1.00 93.19 87 ASN A C 1
ATOM 656 O O . ASN A 1 87 ? -1.501 1.015 -18.627 1.00 93.19 87 ASN A O 1
ATOM 660 N N . LEU A 1 88 ? -0.584 0.100 -16.791 1.00 93.62 88 LEU A N 1
ATOM 661 C CA . LEU A 1 88 ? 0.794 0.437 -17.107 1.00 93.62 88 LEU A CA 1
ATOM 662 C C . LEU A 1 88 ? 1.435 -0.699 -17.902 1.00 93.62 88 LEU A C 1
ATOM 664 O O . LEU A 1 88 ? 1.545 -1.822 -17.409 1.00 93.62 88 LEU A O 1
ATOM 668 N N . TYR A 1 89 ? 1.909 -0.396 -19.104 1.00 93.38 89 TYR A N 1
ATOM 669 C CA . TYR A 1 89 ? 2.720 -1.293 -19.915 1.00 93.38 89 TYR A CA 1
ATOM 670 C C . TYR A 1 89 ? 4.191 -0.954 -19.727 1.00 93.38 89 TYR A C 1
ATOM 672 O O . TYR A 1 89 ? 4.597 0.196 -19.870 1.00 93.38 89 TYR A O 1
ATOM 680 N N . LEU A 1 90 ? 4.993 -1.972 -19.438 1.00 93.44 90 LEU A N 1
ATOM 681 C CA . LEU A 1 90 ? 6.446 -1.903 -19.399 1.00 93.44 90 LEU A CA 1
ATOM 682 C C . LEU A 1 90 ? 6.983 -2.655 -20.608 1.00 93.44 90 LEU A C 1
ATOM 684 O O . LEU A 1 90 ? 6.783 -3.864 -20.735 1.00 93.44 90 LEU A O 1
ATOM 688 N N . GLU A 1 91 ? 7.661 -1.937 -21.491 1.00 91.62 91 GLU A N 1
ATOM 689 C CA . GLU A 1 91 ? 8.337 -2.502 -22.649 1.00 91.62 91 GLU A CA 1
ATOM 690 C C . GLU A 1 91 ? 9.843 -2.521 -22.418 1.00 91.62 91 GLU A C 1
ATOM 692 O O . GLU A 1 91 ? 10.429 -1.510 -22.049 1.00 91.62 91 GLU A O 1
ATOM 697 N N . PHE A 1 92 ? 10.462 -3.664 -22.694 1.00 91.06 92 PHE A N 1
ATOM 698 C CA . PHE A 1 92 ? 11.894 -3.902 -22.624 1.00 91.06 92 PHE A CA 1
ATOM 699 C C . PHE A 1 92 ? 12.419 -4.231 -24.017 1.00 91.06 92 PHE A C 1
ATOM 701 O O . PHE A 1 92 ? 11.878 -5.098 -24.705 1.00 91.06 92 PHE A O 1
ATOM 708 N N . ILE A 1 93 ? 13.495 -3.571 -24.421 1.00 87.06 93 ILE A N 1
ATOM 709 C CA . ILE A 1 93 ? 14.145 -3.742 -25.718 1.00 87.06 93 ILE A CA 1
ATOM 710 C C . ILE A 1 93 ? 15.600 -4.107 -25.460 1.00 87.06 93 ILE A C 1
ATOM 712 O O . ILE A 1 93 ? 16.332 -3.366 -24.801 1.00 87.06 93 ILE A O 1
ATOM 716 N N . ARG A 1 94 ? 16.036 -5.253 -25.984 1.00 85.75 94 ARG A N 1
ATOM 717 C CA . ARG A 1 94 ? 17.429 -5.681 -25.843 1.00 85.75 94 ARG A CA 1
ATOM 718 C C . ARG A 1 94 ? 18.329 -4.825 -26.731 1.00 85.75 94 ARG A C 1
ATOM 720 O O . ARG A 1 94 ? 18.134 -4.797 -27.945 1.00 85.75 94 ARG A O 1
ATOM 727 N N . LEU A 1 95 ? 19.346 -4.200 -26.138 1.00 80.38 95 LEU A N 1
ATOM 728 C CA . LEU A 1 95 ? 20.431 -3.552 -26.882 1.00 80.38 95 LEU A CA 1
ATOM 729 C C . LEU A 1 95 ? 21.607 -4.506 -27.112 1.00 80.38 95 LEU A C 1
ATOM 731 O O . LEU A 1 95 ? 22.303 -4.404 -28.116 1.00 80.38 95 LEU A O 1
ATOM 735 N N . GLY A 1 96 ? 21.827 -5.452 -26.194 1.00 79.38 96 GLY A N 1
ATOM 736 C CA . GLY A 1 96 ? 23.051 -6.248 -26.196 1.00 79.38 96 GLY A CA 1
ATOM 737 C C . GLY A 1 96 ? 24.191 -5.370 -25.700 1.00 79.38 96 GLY A C 1
ATOM 738 O O . GLY A 1 96 ? 24.209 -5.051 -24.513 1.00 79.38 96 GLY A O 1
ATOM 739 N N . LYS A 1 97 ? 25.070 -4.933 -26.607 1.00 80.94 97 LYS A N 1
ATOM 740 C CA . LYS A 1 97 ? 26.175 -4.036 -26.273 1.00 80.94 97 LYS A CA 1
ATOM 741 C C . LYS A 1 97 ? 25.863 -2.583 -26.632 1.00 80.94 97 LYS A C 1
ATOM 743 O O . LYS A 1 97 ? 25.505 -2.293 -27.770 1.00 80.94 97 LYS A O 1
ATOM 748 N N . TYR A 1 98 ? 26.059 -1.669 -25.688 1.00 79.38 98 TYR A N 1
ATOM 749 C CA . TYR A 1 98 ? 25.933 -0.229 -25.903 1.00 79.38 98 TYR A CA 1
ATOM 750 C C . TYR A 1 98 ? 27.043 0.516 -25.161 1.00 79.38 98 TYR A C 1
ATOM 752 O O . TYR A 1 98 ? 27.093 0.480 -23.936 1.00 79.38 98 TYR A O 1
ATOM 760 N N . GLY A 1 99 ? 27.944 1.192 -25.878 1.00 78.62 99 GLY A N 1
ATOM 761 C CA . GLY A 1 99 ? 29.093 1.852 -25.250 1.00 78.62 99 GLY A CA 1
ATOM 762 C C . GLY A 1 99 ? 29.910 0.874 -24.393 1.00 78.62 99 GLY A C 1
ATOM 763 O O . GLY A 1 99 ? 30.443 -0.104 -24.912 1.00 78.62 99 GLY A O 1
ATOM 764 N N . SER A 1 100 ? 29.984 1.130 -23.083 1.00 82.38 100 SER A N 1
ATOM 765 C CA . SER A 1 100 ? 30.666 0.277 -22.096 1.00 82.38 100 SER A CA 1
ATOM 766 C C . SER A 1 100 ? 29.807 -0.852 -21.509 1.00 82.38 100 SER A C 1
ATOM 768 O O . SER A 1 100 ? 30.315 -1.622 -20.701 1.00 82.38 100 SER A O 1
ATOM 770 N N . PHE A 1 101 ? 28.523 -0.946 -21.860 1.00 82.75 101 PHE A N 1
ATOM 771 C CA . PHE A 1 101 ? 27.603 -1.948 -21.319 1.00 82.75 101 PHE A CA 1
ATOM 772 C C . PHE A 1 101 ? 27.540 -3.164 -22.242 1.00 82.75 101 PHE A C 1
ATOM 774 O O . PHE A 1 101 ? 27.164 -3.014 -23.401 1.00 82.75 101 PHE A O 1
ATOM 781 N N . ASP A 1 102 ? 27.859 -4.361 -21.745 1.00 81.31 102 ASP A N 1
ATOM 782 C CA . ASP A 1 102 ? 27.863 -5.597 -22.552 1.00 81.31 102 ASP A CA 1
ATOM 783 C C . ASP A 1 102 ? 26.504 -6.322 -22.589 1.00 81.31 102 ASP A C 1
ATOM 785 O O . ASP A 1 102 ? 26.204 -7.032 -23.550 1.00 81.31 102 ASP A O 1
ATOM 789 N N . ASN A 1 103 ? 25.675 -6.137 -21.555 1.00 86.56 103 ASN A N 1
ATOM 790 C CA . ASN A 1 103 ? 24.338 -6.720 -21.430 1.00 86.56 103 ASN A CA 1
ATOM 791 C C . ASN A 1 103 ? 23.332 -5.646 -20.999 1.00 86.56 103 ASN A C 1
ATOM 793 O O . ASN A 1 103 ? 22.950 -5.561 -19.831 1.00 86.56 103 ASN A O 1
ATOM 797 N N . ALA A 1 104 ? 22.921 -4.812 -21.951 1.00 88.69 104 ALA A N 1
ATOM 798 C CA . ALA A 1 104 ? 22.000 -3.709 -21.717 1.00 88.69 104 ALA A CA 1
ATOM 799 C C . ALA A 1 104 ? 20.605 -3.959 -22.306 1.00 88.69 104 ALA A C 1
ATOM 801 O O . ALA A 1 104 ? 20.450 -4.443 -23.437 1.00 88.69 104 ALA A O 1
ATOM 802 N N . TRP A 1 105 ? 19.589 -3.550 -21.549 1.00 90.94 105 TRP A N 1
ATOM 803 C CA . TRP A 1 105 ? 18.197 -3.466 -21.985 1.00 90.94 105 TRP A CA 1
ATOM 804 C C . TRP A 1 105 ? 17.674 -2.063 -21.747 1.00 90.94 105 TRP A C 1
ATOM 806 O O . TRP A 1 105 ? 17.847 -1.523 -20.663 1.00 90.94 105 TRP A O 1
ATOM 816 N N . VAL A 1 106 ? 16.994 -1.486 -22.729 1.00 91.38 106 VAL A N 1
ATOM 817 C CA . VAL A 1 106 ? 16.226 -0.258 -22.511 1.00 91.38 106 VAL A CA 1
ATOM 818 C C . VAL A 1 106 ? 14.831 -0.646 -22.073 1.00 91.38 106 VAL A C 1
ATOM 820 O O . VAL A 1 106 ? 14.245 -1.566 -22.641 1.00 91.38 106 VAL A O 1
ATOM 823 N N . TRP A 1 107 ? 14.295 0.057 -21.087 1.00 92.56 107 TRP A N 1
ATOM 824 C CA . TRP A 1 107 ? 12.900 -0.047 -20.712 1.00 92.56 107 TRP A CA 1
ATOM 825 C C . TRP A 1 107 ? 12.197 1.295 -20.871 1.00 92.56 107 TRP A C 1
ATOM 827 O O . TRP A 1 107 ? 12.776 2.361 -20.643 1.00 92.56 107 TRP A O 1
ATOM 837 N N . ARG A 1 108 ? 10.930 1.226 -21.264 1.00 91.75 108 ARG A N 1
ATOM 838 C CA . ARG A 1 108 ? 10.023 2.367 -21.286 1.00 91.75 108 ARG A CA 1
ATOM 839 C C . ARG A 1 108 ? 8.654 1.962 -20.777 1.00 91.75 108 ARG A C 1
ATOM 841 O O . ARG A 1 108 ? 8.253 0.806 -20.912 1.00 91.75 108 ARG A O 1
ATOM 848 N N . ALA A 1 109 ? 7.950 2.923 -20.209 1.00 93.12 109 ALA A N 1
ATOM 849 C CA . ALA A 1 109 ? 6.596 2.753 -19.732 1.00 93.12 109 ALA A CA 1
ATOM 850 C C . ALA A 1 109 ? 5.621 3.613 -20.537 1.00 93.12 109 ALA A C 1
ATOM 852 O O . ALA A 1 109 ? 5.974 4.694 -21.010 1.00 93.12 109 ALA A O 1
ATOM 853 N N . TYR A 1 110 ? 4.400 3.120 -20.691 1.00 92.62 110 TYR A N 1
ATOM 854 C CA . TYR A 1 110 ? 3.276 3.866 -21.245 1.00 92.62 110 TYR A CA 1
ATOM 855 C C . TYR A 1 110 ? 1.971 3.322 -20.669 1.00 92.62 110 TYR A C 1
ATOM 857 O O . TYR A 1 110 ? 1.904 2.175 -20.227 1.00 92.62 110 TYR A O 1
ATOM 865 N N . THR A 1 111 ? 0.932 4.142 -20.666 1.00 91.12 111 THR A N 1
ATOM 866 C CA . THR A 1 111 ? -0.417 3.753 -20.244 1.00 91.12 111 THR A CA 1
ATOM 867 C C . THR A 1 111 ? -1.294 3.443 -21.459 1.00 91.12 111 THR A C 1
ATOM 869 O O . THR A 1 111 ? -0.978 3.833 -22.585 1.00 91.12 111 THR A O 1
ATOM 872 N N . ASP A 1 112 ? -2.409 2.736 -21.260 1.00 87.62 112 ASP A N 1
ATOM 873 C CA . ASP A 1 112 ? -3.446 2.568 -22.293 1.00 87.62 112 ASP A CA 1
ATOM 874 C C . ASP A 1 112 ? -4.173 3.875 -22.628 1.00 87.62 112 ASP A C 1
ATOM 876 O O . ASP A 1 112 ? -4.613 4.071 -23.761 1.00 87.62 112 ASP A O 1
ATOM 880 N N . THR A 1 113 ? -4.300 4.758 -21.643 1.00 84.38 113 THR A N 1
ATOM 881 C CA . THR A 1 113 ? -4.974 6.056 -21.738 1.00 84.38 113 THR A CA 1
ATOM 882 C C . THR A 1 113 ? -4.114 7.148 -22.383 1.00 84.38 113 THR A C 1
ATOM 884 O O . THR A 1 113 ? -4.659 8.152 -22.843 1.00 84.38 113 THR A O 1
ATOM 887 N N . GLY A 1 114 ? -2.804 6.919 -22.532 1.00 85.62 114 GLY A N 1
ATOM 888 C CA . GLY A 1 114 ? -1.903 7.762 -23.321 1.00 85.62 114 GLY A CA 1
ATOM 889 C C . GLY A 1 114 ? -1.321 8.967 -22.581 1.00 85.62 114 GLY A C 1
ATOM 890 O O . GLY A 1 114 ? -0.882 9.914 -23.233 1.00 85.62 114 GLY A O 1
ATOM 891 N N . GLU A 1 115 ? -1.310 8.959 -21.246 1.00 88.06 115 GLU A N 1
ATOM 892 C CA . GLU A 1 115 ? -0.600 9.962 -20.453 1.00 88.06 115 GLU A CA 1
ATOM 893 C C . GLU A 1 115 ? 0.898 9.968 -20.784 1.00 88.06 115 GLU A C 1
ATOM 895 O O . GLU A 1 115 ? 1.535 8.927 -20.977 1.00 88.06 115 GLU A O 1
ATOM 900 N N . THR A 1 116 ? 1.481 11.166 -20.818 1.00 90.12 116 THR A N 1
ATOM 901 C CA . THR A 1 116 ? 2.927 11.322 -20.971 1.00 90.12 116 THR A CA 1
ATOM 902 C C . THR A 1 116 ? 3.622 10.810 -19.716 1.00 90.12 116 THR A C 1
ATOM 904 O O . THR A 1 116 ? 3.433 11.361 -18.631 1.00 90.12 116 THR A O 1
ATOM 907 N N . ILE A 1 117 ? 4.444 9.773 -19.875 1.00 93.31 117 ILE A N 1
ATOM 908 C CA . ILE A 1 117 ? 5.313 9.277 -18.811 1.00 93.31 117 ILE A CA 1
ATOM 909 C C . ILE A 1 117 ? 6.608 10.083 -18.790 1.00 93.31 117 ILE A C 1
ATOM 911 O O . ILE A 1 117 ? 7.351 10.114 -19.772 1.00 93.31 117 ILE A O 1
ATOM 915 N N . GLU A 1 118 ? 6.909 10.665 -17.639 1.00 94.94 118 GLU A N 1
ATOM 916 C CA . GLU A 1 118 ? 8.205 11.252 -17.327 1.00 94.94 118 GLU A CA 1
ATOM 917 C C . GLU A 1 118 ? 8.987 10.308 -16.411 1.00 94.94 118 GLU A C 1
ATOM 919 O O . GLU A 1 118 ? 8.424 9.650 -15.533 1.00 94.94 118 GLU A O 1
ATOM 924 N N . TYR A 1 119 ? 10.302 10.238 -16.594 1.00 94.75 119 TYR A N 1
ATOM 925 C CA . TYR A 1 119 ? 11.164 9.386 -15.780 1.00 94.75 119 TYR A CA 1
ATOM 926 C C . TYR A 1 119 ? 11.913 10.238 -14.770 1.00 94.75 119 TYR A C 1
ATOM 928 O O . TYR A 1 119 ? 12.533 11.232 -15.131 1.00 94.75 119 TYR A O 1
ATOM 936 N N . VAL A 1 120 ? 11.870 9.833 -13.507 1.00 94.62 120 VAL A N 1
ATOM 937 C CA . VAL A 1 120 ? 12.435 10.576 -12.385 1.00 94.62 120 VAL A CA 1
ATOM 938 C C . VAL A 1 120 ? 13.653 9.826 -11.860 1.00 94.62 120 VAL A C 1
ATOM 940 O O . VAL A 1 120 ? 13.578 8.643 -11.507 1.00 94.62 120 VAL A O 1
ATOM 943 N N . ASN A 1 121 ? 14.785 10.518 -11.793 1.00 92.81 121 ASN A N 1
ATOM 944 C CA . ASN A 1 121 ? 15.996 9.968 -11.198 1.00 92.81 121 ASN A CA 1
ATOM 945 C C . ASN A 1 121 ? 15.939 9.992 -9.655 1.00 92.81 121 ASN A C 1
ATOM 947 O O . ASN A 1 121 ? 15.029 10.551 -9.038 1.00 92.81 121 ASN A O 1
ATOM 951 N N . ALA A 1 122 ? 16.945 9.404 -9.008 1.00 88.69 122 ALA A N 1
ATOM 952 C CA . ALA A 1 122 ? 17.032 9.343 -7.548 1.00 88.69 122 ALA A CA 1
ATOM 953 C C . ALA A 1 122 ? 17.080 10.715 -6.835 1.00 88.69 122 ALA A C 1
ATOM 955 O O . ALA A 1 122 ? 16.764 10.785 -5.647 1.00 88.69 122 ALA A O 1
ATOM 956 N N . SER A 1 123 ? 17.460 11.799 -7.524 1.00 87.94 123 SER A N 1
ATOM 957 C CA . SER A 1 123 ? 17.474 13.159 -6.963 1.00 87.94 123 SER A CA 1
ATOM 958 C C . SER A 1 123 ? 16.160 13.921 -7.167 1.00 87.94 123 SER A C 1
ATOM 960 O O . SER A 1 123 ? 16.028 15.040 -6.671 1.00 87.94 123 SER A O 1
ATOM 962 N N . GLY A 1 124 ? 15.175 13.315 -7.839 1.00 89.94 124 GLY A N 1
ATOM 963 C CA . GLY A 1 124 ? 13.870 13.917 -8.106 1.00 89.94 124 GLY A CA 1
ATOM 964 C C . GLY A 1 124 ? 13.805 14.750 -9.390 1.00 89.94 124 GLY A C 1
ATOM 965 O O . GLY A 1 124 ? 12.811 15.438 -9.597 1.00 89.94 124 GLY A O 1
ATOM 966 N N . SER A 1 125 ? 14.835 14.713 -10.241 1.00 92.25 125 SER A N 1
ATOM 967 C CA . SER A 1 125 ? 14.840 15.402 -11.537 1.00 92.25 125 SER A CA 1
ATOM 968 C C . SER A 1 125 ? 14.237 14.525 -12.632 1.00 92.25 125 SER A C 1
ATOM 970 O O . SER A 1 125 ? 14.531 13.329 -12.707 1.00 92.25 125 SER A O 1
ATOM 972 N N . THR A 1 126 ? 13.445 15.138 -13.511 1.00 93.69 126 THR A N 1
ATOM 973 C CA . THR A 1 126 ? 12.933 14.528 -14.751 1.00 93.69 126 THR A CA 1
ATOM 974 C C . THR A 1 126 ? 13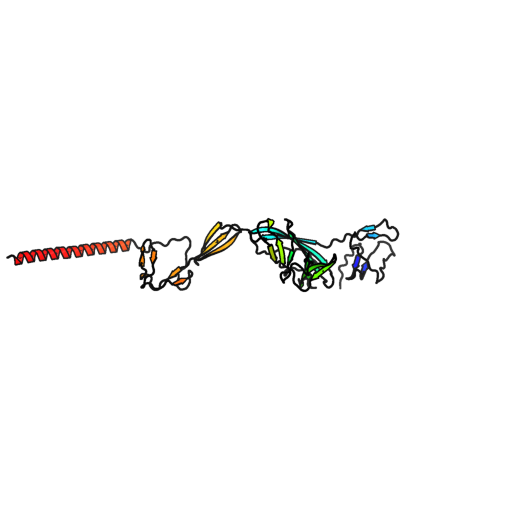.859 14.736 -15.949 1.00 93.69 126 THR A C 1
ATOM 976 O O . THR A 1 126 ? 13.663 14.150 -17.016 1.00 93.69 126 THR A O 1
ATOM 979 N N . GLU A 1 127 ? 14.898 15.550 -15.771 1.00 93.25 127 GLU A N 1
ATOM 980 C CA . GLU A 1 127 ? 15.867 15.890 -16.803 1.00 93.25 127 GLU A CA 1
ATOM 981 C C . GLU A 1 127 ? 17.286 15.520 -16.363 1.00 93.25 127 GLU A C 1
ATOM 983 O O . GLU A 1 127 ? 17.656 15.684 -15.194 1.00 93.25 127 GLU A O 1
ATOM 988 N N . PHE A 1 128 ? 18.095 15.059 -17.318 1.00 92.06 128 PHE A N 1
ATOM 989 C CA . PHE A 1 128 ? 19.537 14.882 -17.134 1.00 92.06 128 PHE A CA 1
ATOM 990 C C . PHE A 1 128 ? 20.251 16.241 -17.063 1.00 92.06 128 PHE A C 1
ATOM 992 O O . PHE A 1 128 ? 21.111 16.476 -16.214 1.00 92.06 128 PHE A O 1
ATOM 999 N N . ALA A 1 129 ? 19.862 17.149 -17.957 1.00 90.88 129 ALA A N 1
ATOM 1000 C CA . ALA A 1 129 ? 20.333 18.523 -18.048 1.00 90.88 129 ALA A CA 1
ATOM 1001 C C . ALA A 1 129 ? 19.184 19.412 -18.556 1.00 90.88 129 ALA A C 1
ATOM 1003 O O . ALA A 1 129 ? 18.252 18.878 -19.154 1.00 90.88 129 ALA A O 1
ATOM 1004 N N . PRO A 1 130 ? 19.236 20.745 -18.366 1.00 90.38 130 PRO A N 1
ATOM 1005 C CA . PRO A 1 130 ? 18.147 21.635 -18.765 1.00 90.38 130 PRO A CA 1
ATOM 1006 C C . PRO A 1 130 ? 17.716 21.438 -20.225 1.00 90.38 130 PRO A C 1
ATOM 1008 O O . PRO A 1 130 ? 18.507 21.667 -21.144 1.00 90.38 130 PRO A O 1
ATOM 1011 N N . GLY A 1 131 ? 16.461 21.029 -20.432 1.00 88.75 131 GLY A N 1
ATOM 1012 C CA . GLY A 1 131 ? 15.893 20.752 -21.757 1.00 88.75 131 GLY A CA 1
ATOM 1013 C C . GLY A 1 131 ? 16.252 19.382 -22.347 1.00 88.75 131 GLY A C 1
ATOM 1014 O O . GLY A 1 131 ? 16.010 19.151 -23.531 1.00 88.75 131 GLY A O 1
ATOM 1015 N N . GLN A 1 132 ? 16.827 18.482 -21.546 1.00 91.25 132 GLN A N 1
ATOM 1016 C CA . GLN A 1 132 ? 17.118 17.093 -21.903 1.00 91.25 132 GLN A CA 1
ATOM 1017 C C . GLN A 1 132 ? 16.363 16.149 -20.956 1.00 91.25 132 GLN A C 1
ATOM 1019 O O . GLN A 1 132 ? 16.942 15.670 -19.971 1.00 91.25 132 GLN A O 1
ATOM 1024 N N . PRO A 1 133 ? 15.068 15.887 -21.221 1.00 92.12 133 PRO A N 1
ATOM 1025 C CA . PRO A 1 133 ? 14.289 14.961 -20.416 1.00 92.12 133 PRO A CA 1
ATOM 1026 C C . PRO A 1 133 ? 14.819 13.538 -20.569 1.00 92.12 133 PRO A C 1
ATOM 1028 O O . PRO A 1 133 ? 15.329 13.140 -21.624 1.00 92.12 133 PRO A O 1
ATOM 1031 N N . TYR A 1 134 ? 14.661 12.749 -19.513 1.00 93.81 134 TYR A N 1
ATOM 1032 C CA . TYR A 1 134 ? 14.835 11.312 -19.634 1.00 93.81 134 TYR A CA 1
ATOM 1033 C C . TYR A 1 134 ? 13.716 10.729 -20.512 1.00 93.81 134 TYR A C 1
ATOM 1035 O O . TYR A 1 134 ? 12.542 11.058 -20.352 1.00 93.81 134 TYR A O 1
ATOM 1043 N N . ILE A 1 135 ? 14.082 9.847 -21.440 1.00 91.62 135 ILE A N 1
ATOM 1044 C CA . ILE A 1 135 ? 13.183 9.211 -22.420 1.00 91.62 135 ILE A CA 1
ATOM 1045 C C . ILE A 1 135 ? 12.933 7.724 -22.123 1.00 91.62 135 ILE A C 1
ATOM 1047 O O . ILE A 1 135 ? 12.172 7.059 -22.826 1.00 91.62 135 ILE A O 1
ATOM 1051 N N . GLY A 1 136 ? 13.600 7.191 -21.100 1.00 91.88 136 GLY A N 1
ATOM 1052 C CA . GLY A 1 136 ? 13.544 5.795 -20.690 1.00 91.88 136 GLY A CA 1
ATOM 1053 C C . GLY A 1 136 ? 14.592 5.494 -19.627 1.00 91.88 136 GLY A C 1
ATOM 1054 O O . GLY A 1 136 ? 15.318 6.384 -19.173 1.00 91.88 136 GLY A O 1
ATOM 1055 N N . GLY A 1 137 ? 14.707 4.221 -19.266 1.00 93.12 137 GLY A N 1
ATOM 1056 C CA . GLY A 1 137 ? 15.812 3.738 -18.446 1.00 93.12 137 GLY A CA 1
ATOM 1057 C C . GLY A 1 137 ? 16.576 2.602 -19.116 1.00 93.12 137 GLY A C 1
ATOM 1058 O O . GLY A 1 137 ? 16.087 1.956 -20.041 1.00 93.12 137 GLY A O 1
ATOM 1059 N N . LEU A 1 138 ? 17.794 2.360 -18.648 1.00 93.50 138 LEU A N 1
ATOM 1060 C CA . LEU A 1 138 ? 18.661 1.275 -19.084 1.00 93.50 138 LEU A CA 1
ATOM 1061 C C . LEU A 1 138 ? 18.923 0.340 -17.905 1.00 93.50 138 LEU A C 1
ATOM 1063 O O . LEU A 1 138 ? 19.324 0.781 -16.833 1.00 93.50 138 LEU A O 1
ATOM 1067 N N . LEU A 1 139 ? 18.693 -0.950 -18.110 1.00 94.00 139 LEU A N 1
ATOM 1068 C CA . LEU A 1 139 ? 19.029 -2.025 -17.189 1.00 94.00 139 LEU A CA 1
ATOM 1069 C C . LEU A 1 139 ? 20.338 -2.657 -17.646 1.00 94.00 139 LEU A C 1
ATOM 1071 O O . LEU A 1 139 ? 20.437 -3.145 -18.774 1.00 94.00 139 LEU A O 1
ATOM 1075 N N . GLU A 1 140 ? 21.329 -2.650 -16.765 1.00 93.75 140 GLU A N 1
ATOM 1076 C CA . GLU A 1 140 ? 22.626 -3.275 -16.986 1.00 93.75 140 GLU A CA 1
ATOM 1077 C C . GLU A 1 140 ? 22.694 -4.592 -16.218 1.00 93.75 140 GLU A C 1
ATOM 1079 O O . GLU A 1 140 ? 22.463 -4.620 -15.008 1.00 93.75 140 GLU A O 1
ATOM 1084 N N . PHE A 1 141 ? 23.046 -5.677 -16.904 1.00 92.94 141 PHE A N 1
ATOM 1085 C CA . PHE A 1 141 ? 23.262 -6.984 -16.290 1.00 92.94 141 PHE A CA 1
ATOM 1086 C C . PHE A 1 141 ? 24.748 -7.339 -16.268 1.00 92.94 141 PHE A C 1
ATOM 1088 O O . PHE A 1 141 ? 25.485 -7.071 -17.217 1.00 92.94 141 PHE A O 1
ATOM 1095 N N . ASP A 1 142 ? 25.191 -7.980 -15.189 1.00 91.75 142 ASP A N 1
ATOM 1096 C CA . ASP A 1 142 ? 26.542 -8.524 -15.107 1.00 91.75 142 ASP A CA 1
ATOM 1097 C C . ASP A 1 142 ? 26.709 -9.780 -15.988 1.00 91.75 142 ASP A C 1
ATOM 1099 O O . ASP A 1 142 ? 25.776 -10.281 -16.624 1.00 91.75 142 ASP A O 1
ATOM 1103 N N . THR A 1 143 ? 27.928 -10.315 -16.042 1.00 88.81 143 THR A N 1
ATOM 1104 C CA . THR A 1 143 ? 28.238 -11.534 -16.807 1.00 88.81 143 THR A CA 1
ATOM 1105 C C . THR A 1 143 ? 27.588 -12.797 -16.235 1.00 88.81 143 THR A C 1
ATOM 1107 O O . THR A 1 143 ? 27.514 -13.806 -16.935 1.00 88.81 143 THR A O 1
ATOM 1110 N N . ALA A 1 144 ? 27.096 -12.752 -14.994 1.00 89.31 144 ALA A N 1
ATOM 1111 C CA . ALA A 1 144 ? 26.336 -13.825 -14.363 1.00 89.31 144 ALA A CA 1
ATOM 1112 C C . ALA A 1 144 ? 24.819 -13.706 -14.615 1.00 89.31 144 ALA A C 1
ATOM 1114 O O . ALA A 1 144 ? 24.070 -14.589 -14.201 1.00 89.31 144 ALA A O 1
ATOM 1115 N N . GLY A 1 145 ? 24.365 -12.653 -15.306 1.00 88.75 145 GLY A N 1
ATOM 1116 C CA . GLY A 1 145 ? 22.959 -12.422 -15.628 1.00 88.75 145 GLY A CA 1
ATOM 1117 C C . GLY A 1 145 ? 22.163 -11.738 -14.517 1.00 88.75 145 GLY A C 1
ATOM 1118 O O . GLY A 1 145 ? 20.935 -11.703 -14.592 1.00 88.75 145 GLY A O 1
ATOM 1119 N N . LYS A 1 146 ? 22.811 -11.195 -13.482 1.00 92.69 146 LYS A N 1
ATOM 1120 C CA . LYS A 1 146 ? 22.147 -10.431 -12.417 1.00 92.69 146 LYS A CA 1
ATOM 1121 C C . LYS A 1 146 ? 22.090 -8.949 -12.785 1.00 92.69 146 LYS A C 1
ATOM 1123 O O . LYS A 1 146 ? 23.031 -8.426 -13.375 1.00 92.69 146 LYS A O 1
ATOM 1128 N N . LEU A 1 147 ? 21.011 -8.260 -12.405 1.00 93.38 147 LEU A N 1
ATOM 1129 C CA . LEU A 1 147 ? 20.942 -6.805 -12.523 1.00 93.38 147 LEU A CA 1
ATOM 1130 C C . LEU A 1 147 ? 22.070 -6.150 -11.702 1.00 93.38 147 LEU A C 1
ATOM 1132 O O . LEU A 1 147 ? 22.170 -6.350 -10.488 1.00 93.38 147 LEU A O 1
ATOM 1136 N N . SER A 1 148 ? 22.914 -5.390 -12.391 1.00 93.19 148 SER A N 1
ATOM 1137 C CA . SER A 1 148 ? 24.061 -4.666 -11.844 1.00 93.19 148 SER A CA 1
ATOM 1138 C C . SER A 1 148 ? 23.685 -3.224 -11.515 1.00 93.19 148 SER A C 1
ATOM 1140 O O . SER A 1 148 ? 23.946 -2.750 -10.409 1.00 93.19 148 SER A O 1
ATOM 1142 N N . ALA A 1 149 ? 23.029 -2.539 -12.456 1.00 92.56 149 ALA A N 1
ATOM 1143 C CA . ALA A 1 149 ? 22.674 -1.137 -12.309 1.00 92.56 149 ALA A CA 1
ATOM 1144 C C . ALA A 1 149 ? 21.462 -0.743 -13.159 1.00 92.56 149 ALA A C 1
ATOM 1146 O O . ALA A 1 149 ? 21.056 -1.451 -14.086 1.00 92.56 149 ALA A O 1
ATOM 1147 N N . MET A 1 150 ? 20.894 0.412 -12.819 1.00 93.94 150 MET A N 1
ATOM 1148 C CA . MET A 1 150 ? 19.783 1.023 -13.532 1.00 93.94 150 MET A CA 1
ATOM 1149 C C . MET A 1 150 ? 20.110 2.480 -13.818 1.00 93.94 150 MET A C 1
ATOM 1151 O O . MET A 1 150 ? 20.366 3.245 -12.893 1.00 93.94 150 MET A O 1
ATOM 1155 N N . TRP A 1 151 ? 20.069 2.868 -15.082 1.00 94.38 151 TRP A N 1
ATOM 1156 C CA . TRP A 1 151 ? 20.527 4.171 -15.547 1.00 94.38 151 TRP A CA 1
ATOM 1157 C C . TRP A 1 151 ? 19.425 4.924 -16.275 1.00 94.38 151 TRP A C 1
ATOM 1159 O O . TRP A 1 151 ? 18.499 4.320 -16.814 1.00 94.38 151 TRP A O 1
ATOM 1169 N N . GLY A 1 152 ? 19.523 6.250 -16.302 1.00 93.31 152 GLY A N 1
ATOM 1170 C CA . GLY A 1 152 ? 18.614 7.075 -17.091 1.00 93.31 152 GLY A CA 1
ATOM 1171 C C . GLY A 1 152 ? 19.061 7.164 -18.543 1.00 93.31 152 GLY A C 1
ATOM 1172 O O . GLY A 1 152 ? 20.252 7.276 -18.817 1.00 93.31 152 GLY A O 1
ATOM 1173 N N . VAL A 1 153 ? 18.118 7.139 -19.479 1.00 92.44 153 VAL A N 1
ATOM 1174 C CA . VAL A 1 153 ? 18.386 7.364 -20.905 1.00 92.44 153 VAL A CA 1
ATOM 1175 C C . VAL A 1 153 ? 17.829 8.724 -21.291 1.00 92.44 153 VAL A C 1
ATOM 1177 O O . VAL A 1 153 ? 16.698 9.036 -20.933 1.00 92.44 153 VAL A O 1
ATOM 1180 N N . TYR A 1 154 ? 18.590 9.530 -22.023 1.00 92.19 154 TYR A N 1
ATOM 1181 C CA . TYR A 1 154 ? 18.169 10.851 -22.504 1.00 92.19 154 TYR A CA 1
ATOM 1182 C C . TYR A 1 154 ? 18.469 11.007 -23.996 1.00 92.19 154 TYR A C 1
ATOM 1184 O O . TYR A 1 154 ? 19.292 10.275 -24.549 1.00 92.19 154 TYR A O 1
ATOM 1192 N N . ASP A 1 155 ? 17.812 11.963 -24.652 1.00 89.00 155 ASP A N 1
ATOM 1193 C CA . ASP A 1 155 ? 18.178 12.380 -26.008 1.00 89.00 155 ASP A CA 1
ATOM 1194 C C . ASP A 1 155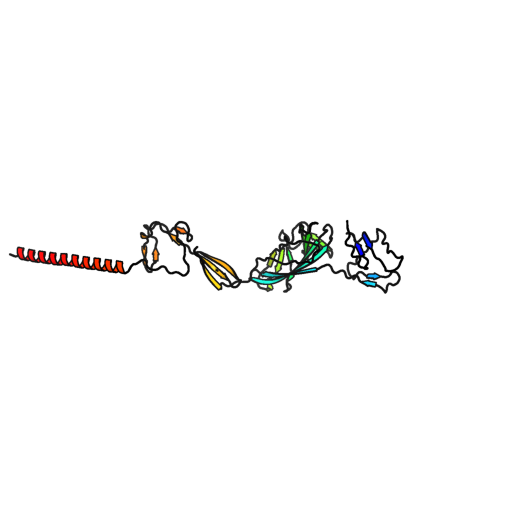 ? 19.102 13.606 -25.972 1.00 89.00 155 ASP A C 1
ATOM 1196 O O . ASP A 1 155 ? 18.892 14.574 -25.235 1.00 89.00 155 ASP A O 1
ATOM 1200 N N . SER A 1 156 ? 20.144 13.565 -26.792 1.00 84.06 156 SER A N 1
ATOM 1201 C CA . SER A 1 156 ? 21.106 14.642 -26.983 1.00 84.06 156 SER A CA 1
ATOM 1202 C C . SER A 1 156 ? 21.211 14.979 -28.464 1.00 84.06 156 SER A C 1
ATOM 1204 O O . SER A 1 156 ? 22.169 14.617 -29.147 1.00 84.06 156 SER A O 1
ATOM 1206 N N . GLY A 1 157 ? 20.180 15.653 -28.979 1.00 79.12 157 GLY A N 1
ATOM 1207 C CA . GLY A 1 157 ? 20.143 16.111 -30.367 1.00 79.12 157 GLY A CA 1
ATOM 1208 C C . GLY A 1 157 ? 20.040 14.969 -31.381 1.00 79.12 157 GLY A C 1
ATOM 1209 O O . GLY A 1 157 ? 20.735 14.997 -32.396 1.00 79.12 157 GLY A O 1
ATOM 1210 N N . GLY A 1 158 ? 19.201 13.965 -31.108 1.00 76.12 158 GLY A N 1
ATOM 1211 C CA . GLY A 1 158 ? 19.008 12.786 -31.956 1.00 76.12 158 GLY A CA 1
ATOM 1212 C C . GLY A 1 158 ? 19.995 11.647 -31.688 1.00 76.12 158 GLY A C 1
ATOM 1213 O O . GLY A 1 158 ? 20.001 10.661 -32.423 1.00 76.12 158 GLY A O 1
ATOM 1214 N N . THR A 1 159 ? 20.832 11.775 -30.656 1.00 80.38 159 THR A N 1
ATOM 1215 C CA . THR A 1 159 ? 21.724 10.713 -30.179 1.00 80.38 159 THR A CA 1
ATOM 1216 C C . THR A 1 159 ? 21.328 10.327 -28.764 1.00 80.38 159 THR A C 1
ATOM 1218 O O . THR A 1 159 ? 21.250 11.176 -27.878 1.00 80.38 159 THR A O 1
ATOM 1221 N N . MET A 1 160 ? 21.129 9.032 -28.540 1.00 84.38 160 MET A N 1
ATOM 1222 C CA . MET A 1 160 ? 20.814 8.503 -27.220 1.00 84.38 160 MET A CA 1
ATOM 1223 C C . MET A 1 160 ? 22.025 8.640 -26.282 1.00 84.38 160 MET A C 1
ATOM 1225 O O . MET A 1 160 ? 23.152 8.310 -26.643 1.00 84.38 160 MET A O 1
ATOM 1229 N N . GLY A 1 161 ? 21.806 9.128 -25.069 1.00 88.56 161 GLY A N 1
ATOM 1230 C CA . GLY A 1 161 ? 22.793 9.199 -23.996 1.00 88.56 161 GLY A CA 1
ATOM 1231 C C . GLY A 1 161 ? 22.344 8.385 -22.787 1.00 88.56 161 GLY A C 1
ATOM 1232 O O . GLY A 1 161 ? 21.155 8.114 -22.625 1.00 88.56 161 GLY A O 1
ATOM 1233 N N . VAL A 1 162 ? 23.296 7.981 -21.943 1.00 92.50 162 VAL A N 1
ATOM 1234 C CA . VAL A 1 162 ? 23.024 7.252 -20.694 1.00 92.50 162 VAL A CA 1
ATOM 1235 C C . VAL A 1 162 ? 23.633 8.027 -19.533 1.00 92.50 162 VAL A C 1
ATOM 1237 O O . VAL A 1 162 ? 24.812 8.375 -19.566 1.00 92.50 162 VAL A O 1
ATOM 1240 N N . ASP A 1 163 ? 22.825 8.319 -18.522 1.00 93.12 163 ASP A N 1
ATOM 1241 C CA . ASP A 1 163 ? 23.260 8.923 -17.269 1.00 93.12 163 ASP A CA 1
ATOM 1242 C C . ASP A 1 163 ? 23.693 7.829 -16.293 1.00 93.12 163 ASP A C 1
ATOM 1244 O O . ASP A 1 163 ? 22.863 7.129 -15.714 1.00 93.12 163 ASP A O 1
ATOM 1248 N N . THR A 1 164 ? 25.004 7.701 -16.101 1.00 92.12 164 THR A N 1
ATOM 1249 C CA . THR A 1 164 ? 25.620 6.747 -15.168 1.00 92.12 164 THR A CA 1
ATOM 1250 C C . THR A 1 164 ? 25.829 7.318 -13.766 1.00 92.12 164 THR A C 1
ATOM 1252 O O . THR A 1 164 ? 26.566 6.743 -12.965 1.00 92.12 164 THR A O 1
ATOM 1255 N N . THR A 1 165 ? 25.268 8.493 -13.475 1.00 89.50 165 THR A N 1
ATOM 1256 C CA . THR A 1 165 ? 25.460 9.187 -12.194 1.00 89.50 165 THR A CA 1
ATOM 1257 C C . THR A 1 165 ? 24.324 8.892 -11.228 1.00 89.50 165 THR A C 1
ATOM 1259 O O . THR A 1 165 ? 24.564 8.722 -10.034 1.00 89.50 165 THR A O 1
ATOM 1262 N N . ASN A 1 166 ? 23.090 8.829 -11.734 1.00 86.69 166 ASN A N 1
ATOM 1263 C CA . ASN A 1 166 ? 21.895 8.643 -10.921 1.00 86.69 166 ASN A CA 1
ATOM 1264 C C . ASN A 1 166 ? 21.109 7.411 -11.361 1.00 86.69 166 ASN A C 1
ATOM 1266 O O . ASN A 1 166 ? 20.917 7.168 -12.551 1.00 86.69 166 ASN A O 1
ATOM 1270 N N . GLU A 1 167 ? 20.592 6.677 -10.378 1.00 90.56 167 GLU A N 1
ATOM 1271 C CA . GLU A 1 167 ? 19.681 5.567 -10.636 1.00 90.56 167 GLU A CA 1
ATOM 1272 C C . GLU A 1 167 ? 18.331 6.094 -11.147 1.00 90.56 167 GLU A C 1
ATOM 1274 O O . GLU A 1 167 ? 17.782 7.049 -10.582 1.00 90.56 167 GLU A O 1
ATOM 1279 N N . LEU A 1 168 ? 17.778 5.455 -12.183 1.00 92.06 168 LEU A N 1
ATOM 1280 C CA . LEU A 1 168 ? 16.468 5.796 -12.740 1.00 92.06 168 LEU A CA 1
ATOM 1281 C C . LEU A 1 168 ? 15.513 4.605 -12.650 1.00 92.06 168 LEU A C 1
ATOM 1283 O O . LEU A 1 168 ? 15.625 3.629 -13.391 1.00 92.06 168 LEU A O 1
ATOM 1287 N N . LYS A 1 169 ? 14.569 4.706 -11.712 1.00 89.75 169 LYS A N 1
ATOM 1288 C CA . LYS A 1 169 ? 13.585 3.658 -11.405 1.00 89.75 169 LYS A CA 1
ATOM 1289 C C . LYS A 1 169 ? 12.171 4.165 -11.155 1.00 89.75 169 LYS A C 1
ATOM 1291 O O . LYS A 1 169 ? 11.252 3.373 -10.979 1.00 89.75 169 LYS A O 1
ATOM 1296 N N . THR A 1 170 ? 11.995 5.479 -11.107 1.00 94.62 170 THR A N 1
ATOM 1297 C CA . THR A 1 170 ? 10.706 6.100 -10.826 1.00 94.62 170 THR A CA 1
ATOM 1298 C C . THR A 1 170 ? 10.145 6.673 -12.115 1.00 94.62 170 THR A C 1
ATOM 1300 O O . THR A 1 170 ? 10.870 7.280 -12.899 1.00 94.62 170 THR A O 1
ATOM 1303 N N . ILE A 1 171 ? 8.851 6.479 -12.323 1.00 95.06 171 ILE A N 1
ATOM 1304 C CA . ILE A 1 171 ? 8.074 7.153 -13.356 1.00 95.06 171 ILE A CA 1
ATOM 1305 C C . ILE A 1 171 ? 7.071 8.096 -12.702 1.00 95.06 171 ILE A C 1
ATOM 1307 O O . ILE A 1 171 ? 6.656 7.881 -11.558 1.00 95.06 171 ILE A O 1
ATOM 1311 N N . GLN A 1 172 ? 6.662 9.118 -13.437 1.00 95.12 172 GLN A N 1
ATOM 1312 C CA . GLN A 1 172 ? 5.548 9.968 -13.069 1.00 95.12 172 GLN A CA 1
ATOM 1313 C C . GLN A 1 172 ? 4.685 10.300 -14.283 1.00 95.12 172 GLN A C 1
ATOM 1315 O O . GLN A 1 172 ? 5.176 10.327 -15.410 1.00 95.12 172 GLN A O 1
ATOM 1320 N N . PHE A 1 173 ? 3.402 10.537 -14.048 1.00 93.38 173 PHE A N 1
ATOM 1321 C CA . PHE A 1 173 ? 2.482 11.041 -15.061 1.00 93.38 173 PHE A CA 1
ATOM 1322 C C . PHE A 1 173 ? 1.439 11.959 -14.427 1.00 93.38 173 PHE A C 1
ATOM 1324 O O . PHE A 1 173 ? 1.137 11.852 -13.235 1.00 93.38 173 PHE A O 1
ATOM 1331 N N . ASP A 1 174 ? 0.905 12.876 -15.230 1.00 91.75 174 ASP A N 1
ATOM 1332 C CA . ASP A 1 174 ? -0.103 13.836 -14.788 1.00 91.75 174 ASP A CA 1
ATOM 1333 C C . ASP A 1 174 ? -1.520 13.255 -14.917 1.00 91.75 174 ASP A C 1
ATOM 1335 O O . ASP A 1 174 ? -2.008 13.010 -16.022 1.00 91.75 174 ASP A O 1
ATOM 1339 N N . ALA A 1 175 ? -2.196 13.079 -13.779 1.00 90.19 175 ALA A N 1
ATOM 1340 C CA . ALA A 1 175 ? -3.584 12.635 -13.697 1.00 90.19 175 ALA A CA 1
ATOM 1341 C C . ALA A 1 175 ? -4.578 13.799 -13.462 1.00 90.19 175 ALA A C 1
ATOM 1343 O O . ALA A 1 175 ? -5.740 13.570 -13.109 1.00 90.19 175 ALA A O 1
ATOM 1344 N N . SER A 1 176 ? -4.177 15.053 -13.710 1.00 89.06 176 SER A N 1
ATOM 1345 C CA . SER A 1 176 ? -5.009 16.257 -13.531 1.00 89.06 176 SER A CA 1
ATOM 1346 C C . SER A 1 176 ? -6.324 16.242 -14.303 1.00 89.06 176 SER A C 1
ATOM 1348 O O . SER A 1 176 ? -7.356 16.686 -13.794 1.00 89.06 176 SER A O 1
ATOM 1350 N N . HIS A 1 177 ? -6.338 15.640 -15.492 1.00 84.75 177 HIS A N 1
ATOM 1351 C CA . HIS A 1 177 ? -7.544 15.433 -16.301 1.00 84.75 177 HIS A CA 1
ATOM 1352 C C . HIS A 1 177 ? -8.618 14.606 -15.578 1.00 84.75 177 HIS A C 1
ATOM 1354 O O . HIS A 1 177 ? -9.808 14.717 -15.877 1.00 84.75 177 HIS A O 1
ATOM 1360 N N . ASN A 1 178 ? -8.199 13.800 -14.604 1.00 83.12 178 ASN A N 1
ATOM 1361 C CA . ASN A 1 178 ? -9.044 12.961 -13.770 1.00 83.12 178 ASN A CA 1
ATOM 1362 C C . ASN A 1 178 ? -9.340 13.577 -12.390 1.00 83.12 178 ASN A C 1
ATOM 1364 O O . ASN A 1 178 ? -10.127 13.005 -11.633 1.00 83.12 178 ASN A O 1
ATOM 1368 N N . GLY A 1 179 ? -8.808 14.768 -12.098 1.00 83.56 179 GLY A N 1
ATOM 1369 C CA . GLY A 1 179 ? -9.007 15.486 -10.838 1.00 83.56 179 GLY A CA 1
ATOM 1370 C C . GLY A 1 179 ? -8.007 15.134 -9.733 1.00 83.56 179 GLY A C 1
ATOM 1371 O O . GLY A 1 179 ? -8.203 15.585 -8.606 1.00 83.56 179 GLY A O 1
ATOM 1372 N N . ASP A 1 180 ? -6.970 14.353 -10.046 1.00 89.12 180 ASP A N 1
ATOM 1373 C CA . ASP A 1 180 ? -5.810 14.120 -9.174 1.00 89.12 180 ASP A CA 1
ATOM 1374 C C . ASP A 1 180 ? -4.641 15.061 -9.564 1.00 89.12 180 ASP A C 1
ATOM 1376 O O . ASP A 1 180 ? -4.825 15.992 -10.344 1.00 89.12 180 ASP A O 1
ATOM 1380 N N . GLY A 1 181 ? -3.447 14.880 -9.002 1.00 90.50 181 GLY A N 1
ATOM 1381 C CA . GLY A 1 181 ? -2.209 15.545 -9.408 1.00 90.50 181 GLY A CA 1
ATOM 1382 C C . GLY A 1 181 ? -1.221 14.599 -10.095 1.00 90.50 181 GLY A C 1
ATOM 1383 O O . GLY A 1 181 ? -1.597 13.685 -10.828 1.00 90.50 181 GLY A O 1
ATOM 1384 N N . GLU A 1 182 ? 0.069 14.829 -9.848 1.00 92.50 182 GLU A N 1
ATOM 1385 C CA . GLU A 1 182 ? 1.146 13.960 -10.326 1.00 92.50 182 GLU A CA 1
ATOM 1386 C C . GLU A 1 182 ? 1.144 12.621 -9.578 1.00 92.50 182 GLU A C 1
ATOM 1388 O O . GLU A 1 182 ? 1.334 12.571 -8.357 1.00 92.50 182 GLU A O 1
ATOM 1393 N N . VAL A 1 183 ? 1.012 11.524 -10.320 1.00 92.12 183 VAL A N 1
ATOM 1394 C CA . VAL A 1 183 ? 1.128 10.166 -9.784 1.00 92.12 183 VAL A CA 1
ATOM 1395 C C . VAL A 1 183 ? 2.568 9.703 -9.956 1.00 92.12 183 VAL A C 1
ATOM 1397 O O . VAL A 1 183 ? 3.076 9.660 -11.075 1.00 92.12 183 VAL A O 1
ATOM 1400 N N . ARG A 1 184 ? 3.238 9.340 -8.855 1.00 93.88 184 ARG A N 1
ATOM 1401 C CA . ARG A 1 184 ? 4.613 8.812 -8.863 1.00 93.88 184 ARG A CA 1
ATOM 1402 C C . ARG A 1 184 ? 4.635 7.328 -8.536 1.00 93.88 184 ARG A C 1
ATOM 1404 O O . ARG A 1 184 ? 4.103 6.913 -7.509 1.00 93.88 184 ARG A O 1
ATOM 1411 N N . ILE A 1 185 ? 5.311 6.547 -9.372 1.00 93.62 185 ILE A N 1
ATOM 1412 C CA . ILE A 1 185 ? 5.431 5.096 -9.224 1.00 93.62 185 ILE A CA 1
ATOM 1413 C C . ILE A 1 185 ? 6.904 4.716 -9.295 1.00 93.62 185 ILE A C 1
ATOM 1415 O O . ILE A 1 185 ? 7.579 4.965 -10.291 1.00 93.62 185 ILE A O 1
ATOM 1419 N N . THR A 1 186 ? 7.405 4.082 -8.241 1.00 94.56 186 THR A N 1
ATOM 1420 C CA . THR A 1 186 ? 8.746 3.494 -8.226 1.00 94.56 186 THR A CA 1
ATOM 1421 C C . THR A 1 186 ? 8.662 2.034 -8.643 1.00 94.56 186 THR A C 1
ATOM 1423 O O . THR A 1 186 ? 7.933 1.253 -8.036 1.00 94.56 186 THR A O 1
ATOM 1426 N N . ILE A 1 187 ? 9.423 1.666 -9.669 1.00 93.06 187 ILE A N 1
ATOM 1427 C CA . ILE A 1 187 ? 9.480 0.311 -10.207 1.00 93.06 187 ILE A CA 1
ATOM 1428 C C . ILE A 1 187 ? 10.752 -0.360 -9.693 1.00 93.06 187 ILE A C 1
ATOM 1430 O O . ILE A 1 187 ? 11.853 0.164 -9.846 1.00 93.06 187 ILE A O 1
ATOM 1434 N N . ASP A 1 188 ? 10.602 -1.528 -9.079 1.00 92.31 188 ASP A N 1
ATOM 1435 C CA . ASP A 1 188 ? 11.726 -2.321 -8.592 1.00 92.31 188 ASP A CA 1
ATOM 1436 C C . ASP A 1 188 ? 12.044 -3.461 -9.569 1.00 92.31 188 ASP A C 1
ATOM 1438 O O . ASP A 1 188 ? 11.262 -4.401 -9.724 1.00 92.31 188 ASP A O 1
ATOM 1442 N N . PHE A 1 189 ? 13.208 -3.386 -10.219 1.00 91.12 189 PHE A N 1
ATOM 1443 C CA . PHE A 1 189 ? 13.698 -4.423 -11.130 1.00 91.12 189 PHE A CA 1
ATOM 1444 C C . PHE A 1 189 ? 14.769 -5.322 -10.500 1.00 91.12 189 PHE A C 1
ATOM 1446 O O . PHE A 1 189 ? 15.320 -6.176 -11.187 1.00 91.12 189 PHE A O 1
ATOM 1453 N N . THR A 1 190 ? 15.080 -5.184 -9.208 1.00 89.19 190 THR A N 1
ATOM 1454 C CA . THR A 1 190 ? 16.210 -5.881 -8.556 1.00 89.19 190 THR A CA 1
ATOM 1455 C C . THR A 1 190 ? 16.154 -7.410 -8.646 1.00 89.19 190 THR A C 1
ATOM 1457 O O . THR A 1 190 ? 17.190 -8.070 -8.572 1.00 89.19 190 THR A O 1
ATOM 1460 N N . SER A 1 191 ? 14.960 -7.980 -8.831 1.00 89.69 191 SER A N 1
ATOM 1461 C CA . SER A 1 191 ? 14.748 -9.423 -9.021 1.00 89.69 191 SER A CA 1
ATOM 1462 C C . SER A 1 191 ? 14.838 -9.881 -10.485 1.00 89.69 191 SER A C 1
ATOM 1464 O O . SER A 1 191 ? 14.708 -11.075 -10.761 1.00 89.69 191 SER A O 1
ATOM 1466 N N . MET A 1 192 ? 15.043 -8.967 -11.439 1.00 89.81 192 MET A N 1
ATOM 1467 C CA . MET A 1 192 ? 15.220 -9.317 -12.846 1.00 89.81 192 MET A CA 1
ATOM 1468 C C . MET A 1 192 ? 16.564 -10.002 -13.079 1.00 89.81 192 MET A C 1
ATOM 1470 O O . MET A 1 192 ? 17.591 -9.651 -12.497 1.00 89.81 192 MET A O 1
ATOM 1474 N N . THR A 1 193 ? 16.552 -10.968 -13.994 1.00 90.81 193 THR A N 1
ATOM 1475 C CA . THR A 1 193 ? 17.750 -11.675 -14.448 1.00 90.81 193 THR A CA 1
ATOM 1476 C C . THR A 1 193 ? 17.740 -11.811 -15.963 1.00 90.81 193 THR A C 1
ATOM 1478 O O . THR A 1 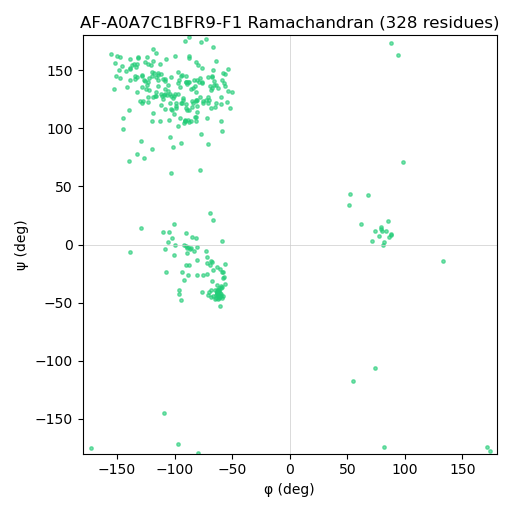193 ? 16.680 -11.796 -16.593 1.00 90.81 193 THR A O 1
ATOM 1481 N N . GLN A 1 194 ? 18.925 -11.957 -16.545 1.00 87.06 194 GLN A N 1
ATOM 1482 C CA . GLN A 1 194 ? 19.124 -12.200 -17.964 1.00 87.06 194 GLN A CA 1
ATOM 1483 C C . GLN A 1 194 ? 19.826 -13.548 -18.158 1.00 87.06 194 GLN A C 1
ATOM 1485 O O . GLN A 1 194 ? 21.007 -13.693 -17.857 1.00 87.06 194 GLN A O 1
ATOM 1490 N N . TYR A 1 195 ? 19.114 -14.513 -18.743 1.00 83.62 195 TYR A N 1
ATOM 1491 C CA . TYR A 1 195 ? 19.659 -15.810 -19.150 1.00 83.62 195 TYR A CA 1
ATOM 1492 C C . TYR A 1 195 ? 19.247 -16.153 -20.584 1.00 83.62 195 TYR A C 1
ATOM 1494 O O . TYR A 1 195 ? 18.272 -15.619 -21.110 1.00 83.62 195 TYR A O 1
ATOM 1502 N N . ALA A 1 196 ? 19.974 -17.077 -21.214 1.00 73.81 196 ALA A N 1
ATOM 1503 C CA . ALA A 1 196 ? 19.673 -17.592 -22.550 1.00 73.81 196 ALA A CA 1
ATOM 1504 C C . ALA A 1 196 ? 18.527 -18.630 -22.512 1.00 73.81 196 ALA A C 1
ATOM 1506 O O . ALA A 1 196 ? 18.731 -19.810 -22.778 1.00 73.81 196 ALA A O 1
ATOM 1507 N N . SER A 1 197 ? 17.328 -18.194 -22.122 1.00 75.00 197 SER A N 1
ATOM 1508 C CA . SER A 1 197 ? 16.112 -19.011 -21.984 1.00 75.00 197 SER A CA 1
ATOM 1509 C C . SER A 1 197 ? 14.903 -18.236 -22.525 1.00 75.00 197 SER A C 1
ATOM 1511 O O . SER A 1 197 ? 14.973 -17.006 -22.598 1.00 75.00 197 SER A O 1
ATOM 1513 N N . PRO A 1 198 ? 13.782 -18.896 -22.890 1.00 71.62 198 PRO A N 1
ATOM 1514 C CA . PRO A 1 198 ? 12.534 -18.198 -23.170 1.00 71.62 198 PRO A CA 1
ATOM 1515 C C . PRO A 1 198 ? 12.176 -17.217 -22.048 1.00 71.62 198 PRO A C 1
ATOM 1517 O O . PRO A 1 198 ? 12.250 -17.545 -20.863 1.00 71.62 198 PRO A O 1
ATOM 1520 N N . HIS A 1 199 ? 11.843 -15.996 -22.450 1.00 69.94 199 HIS A N 1
ATOM 1521 C CA . HIS A 1 199 ? 11.717 -14.846 -21.566 1.00 69.94 199 HIS A CA 1
ATOM 1522 C C . HIS A 1 199 ? 10.386 -14.867 -20.806 1.00 69.94 199 HIS A C 1
ATOM 1524 O O . HIS A 1 199 ? 9.336 -15.139 -21.385 1.00 69.94 199 HIS A O 1
ATOM 1530 N N . SER A 1 200 ? 10.421 -14.494 -19.529 1.00 76.81 200 SER A N 1
ATOM 1531 C CA . SER A 1 200 ? 9.229 -14.172 -18.746 1.00 76.81 200 SER A CA 1
ATOM 1532 C C . SER A 1 200 ? 9.564 -13.045 -17.774 1.00 76.81 200 SER A C 1
ATOM 1534 O O . SER A 1 200 ? 10.289 -13.260 -16.804 1.00 76.81 200 SER A O 1
ATOM 1536 N N . ALA A 1 201 ? 9.045 -11.848 -18.025 1.00 79.44 201 ALA A N 1
ATOM 1537 C CA . ALA A 1 201 ? 9.043 -10.760 -17.053 1.00 79.44 201 ALA A CA 1
ATOM 1538 C C . ALA A 1 201 ? 7.596 -10.494 -16.628 1.00 79.44 201 ALA A C 1
ATOM 1540 O O . ALA A 1 201 ? 6.731 -10.197 -17.452 1.00 79.44 201 ALA A O 1
ATOM 1541 N N . ALA A 1 202 ? 7.319 -10.631 -15.340 1.00 82.94 202 ALA A N 1
ATOM 1542 C CA . ALA A 1 202 ? 6.001 -10.399 -14.773 1.00 82.94 202 ALA A CA 1
ATOM 1543 C C . ALA A 1 202 ? 6.148 -9.519 -13.538 1.00 82.94 202 ALA A C 1
ATOM 1545 O O . ALA A 1 202 ? 7.113 -9.655 -12.786 1.00 82.94 202 ALA A O 1
ATOM 1546 N N . VAL A 1 203 ? 5.181 -8.631 -13.332 1.00 85.56 203 VAL A N 1
ATOM 1547 C CA . VAL A 1 203 ? 5.097 -7.862 -12.094 1.00 85.56 203 VAL A CA 1
ATOM 1548 C C . VAL A 1 203 ? 4.450 -8.758 -11.046 1.00 85.56 203 VAL A C 1
ATOM 1550 O O . VAL A 1 203 ? 3.336 -9.241 -11.236 1.00 85.56 203 VAL A O 1
ATOM 1553 N N . THR A 1 204 ? 5.174 -9.036 -9.967 1.00 87.31 204 THR A N 1
ATOM 1554 C CA . THR A 1 204 ? 4.744 -9.986 -8.929 1.00 87.31 204 THR A CA 1
ATOM 1555 C C . THR A 1 204 ? 4.015 -9.314 -7.772 1.00 87.31 204 THR A C 1
ATOM 1557 O O . THR A 1 204 ? 3.246 -9.970 -7.073 1.00 87.31 204 THR A O 1
ATOM 1560 N N . TYR A 1 205 ? 4.255 -8.020 -7.558 1.00 90.81 205 TYR A N 1
ATOM 1561 C CA . TYR A 1 205 ? 3.717 -7.267 -6.435 1.00 90.81 205 TYR A CA 1
ATOM 1562 C C . TYR A 1 205 ? 3.537 -5.790 -6.793 1.00 90.81 205 TYR A C 1
ATOM 1564 O O . TYR A 1 205 ? 4.351 -5.215 -7.512 1.00 90.81 205 TYR A O 1
ATOM 1572 N N . GLN A 1 206 ? 2.485 -5.183 -6.247 1.00 91.75 206 GLN A N 1
ATOM 1573 C CA . GLN A 1 206 ? 2.241 -3.743 -6.265 1.00 91.75 206 GLN A CA 1
ATOM 1574 C C . GLN A 1 206 ? 1.498 -3.349 -4.980 1.00 91.75 206 GLN A C 1
ATOM 1576 O O . GLN A 1 206 ? 0.779 -4.169 -4.409 1.00 91.75 206 GLN A O 1
ATOM 1581 N N . ASN A 1 207 ? 1.704 -2.122 -4.502 1.00 90.44 207 ASN A N 1
ATOM 1582 C CA . ASN A 1 207 ? 1.169 -1.628 -3.227 1.00 90.44 207 ASN A CA 1
ATOM 1583 C C . ASN A 1 207 ? -0.004 -0.639 -3.377 1.00 90.44 207 ASN A C 1
ATOM 1585 O O . ASN A 1 207 ? -0.480 -0.114 -2.370 1.00 90.44 207 ASN A O 1
ATOM 1589 N N . GLY A 1 208 ? -0.454 -0.360 -4.600 1.00 89.44 208 GLY A N 1
ATOM 1590 C CA . GLY A 1 208 ? -1.630 0.459 -4.877 1.00 89.44 208 GLY A CA 1
ATOM 1591 C C . GLY A 1 208 ? -2.923 -0.333 -4.701 1.00 89.44 208 GLY A C 1
ATOM 1592 O O . GLY A 1 208 ? -2.951 -1.556 -4.821 1.00 89.44 208 GLY A O 1
ATOM 1593 N N . ASN A 1 209 ? -4.017 0.359 -4.402 1.00 88.50 209 ASN A N 1
ATOM 1594 C CA . ASN A 1 209 ? -5.320 -0.271 -4.227 1.00 88.50 209 ASN A CA 1
ATOM 1595 C C . ASN A 1 209 ? -6.410 0.624 -4.803 1.00 88.50 209 ASN A C 1
ATOM 1597 O O . ASN A 1 209 ? -6.299 1.848 -4.760 1.00 88.50 209 ASN A O 1
ATOM 1601 N N . ALA A 1 210 ? -7.479 -0.000 -5.292 1.00 89.12 210 ALA A N 1
ATOM 1602 C CA . ALA A 1 210 ? -8.680 0.723 -5.671 1.00 89.12 210 ALA A CA 1
ATOM 1603 C C . ALA A 1 210 ? -9.322 1.390 -4.448 1.00 89.12 210 ALA A C 1
ATOM 1605 O O . ALA A 1 210 ? -9.146 0.934 -3.309 1.00 89.12 210 ALA A O 1
ATOM 1606 N N . GLU A 1 211 ? -10.133 2.417 -4.695 1.00 86.75 211 GLU A N 1
ATOM 1607 C CA . GLU A 1 211 ? -10.979 3.002 -3.659 1.00 86.75 211 GLU A CA 1
ATOM 1608 C C . GLU A 1 211 ? -11.841 1.916 -2.987 1.00 86.75 211 GLU A C 1
ATOM 1610 O O . GLU A 1 211 ? -12.456 1.062 -3.636 1.00 86.75 211 GLU A O 1
ATOM 1615 N N . GLY A 1 212 ? -11.855 1.930 -1.655 1.00 88.62 212 GLY A N 1
ATOM 1616 C CA . GLY A 1 212 ? -12.593 0.981 -0.835 1.00 88.62 212 GLY A CA 1
ATOM 1617 C C . GLY A 1 212 ? -13.629 1.694 0.017 1.00 88.62 212 GLY A C 1
ATOM 1618 O O . GLY A 1 212 ? -13.301 2.584 0.795 1.00 88.62 212 GLY A O 1
ATOM 1619 N N . THR A 1 213 ? -14.878 1.251 -0.066 1.00 92.50 213 THR A N 1
ATOM 1620 C CA . THR A 1 213 ? -15.926 1.646 0.884 1.00 92.50 213 THR A CA 1
ATOM 1621 C C . THR A 1 213 ? -16.021 0.614 2.002 1.00 92.50 213 THR A C 1
ATOM 1623 O O . THR A 1 213 ? -15.812 -0.579 1.766 1.00 92.50 213 THR A O 1
ATOM 1626 N N . LEU A 1 214 ? -16.311 1.050 3.230 1.00 95.25 214 LEU A N 1
ATOM 1627 C CA . LEU A 1 214 ? -16.484 0.143 4.366 1.00 95.25 214 LEU A CA 1
ATOM 1628 C C . LEU A 1 214 ? -17.719 -0.744 4.140 1.00 95.25 214 LEU A C 1
ATOM 1630 O O . LEU A 1 214 ? -18.835 -0.237 4.049 1.00 95.25 214 LEU A O 1
ATOM 1634 N N . GLN A 1 215 ? -17.525 -2.061 4.074 1.00 96.62 215 GLN A N 1
ATOM 1635 C CA . GLN A 1 215 ? -18.608 -3.032 3.877 1.00 96.62 215 GLN A CA 1
ATOM 1636 C C . GLN A 1 215 ? -19.097 -3.626 5.193 1.00 96.62 215 GLN A C 1
ATOM 1638 O O . GLN A 1 215 ? -20.297 -3.785 5.411 1.00 96.62 215 GLN A O 1
ATOM 1643 N N . SER A 1 216 ? -18.166 -3.963 6.076 1.00 95.69 216 SER A N 1
ATOM 1644 C CA . SER A 1 216 ? -18.472 -4.542 7.377 1.00 95.69 216 SER A CA 1
ATOM 1645 C C . SER A 1 216 ? -17.411 -4.159 8.389 1.00 95.69 216 SER A C 1
ATOM 1647 O O . SER A 1 216 ? -16.299 -3.786 8.026 1.00 95.69 216 SER A O 1
ATOM 1649 N N . PHE A 1 217 ? -17.737 -4.291 9.667 1.00 96.06 217 PHE A N 1
ATOM 1650 C CA . PHE A 1 217 ? -16.759 -4.196 10.737 1.00 96.06 217 PHE A CA 1
ATOM 1651 C C . PHE A 1 217 ? -16.948 -5.348 11.720 1.00 96.06 217 PHE A C 1
ATOM 1653 O O . PHE A 1 217 ? -18.052 -5.870 11.885 1.00 96.06 217 PHE A O 1
ATOM 1660 N N . ALA A 1 218 ? -15.866 -5.730 12.380 1.00 95.31 218 ALA A N 1
ATOM 1661 C CA . ALA A 1 218 ? -15.852 -6.689 13.469 1.00 95.31 218 ALA A CA 1
ATOM 1662 C C . ALA A 1 218 ? -15.021 -6.129 14.624 1.00 95.31 218 ALA A C 1
ATOM 1664 O O . ALA A 1 218 ? -14.146 -5.292 14.425 1.00 95.31 218 ALA A O 1
ATOM 1665 N N . ILE A 1 219 ? -15.298 -6.589 15.840 1.00 95.31 219 ILE A N 1
ATOM 1666 C CA . ILE A 1 219 ? -14.526 -6.226 17.029 1.00 95.31 219 ILE A CA 1
ATOM 1667 C C . ILE A 1 219 ? -13.797 -7.483 17.482 1.00 95.31 219 ILE A C 1
ATOM 1669 O O . ILE A 1 219 ? -14.427 -8.532 17.605 1.00 95.31 219 ILE A O 1
ATOM 1673 N N . ASN A 1 220 ? -12.489 -7.397 17.704 1.00 92.81 220 ASN A N 1
ATOM 1674 C CA . ASN A 1 220 ? -11.708 -8.518 18.226 1.00 92.81 220 ASN A CA 1
ATOM 1675 C C . ASN A 1 220 ? -11.627 -8.501 19.765 1.00 92.81 220 ASN A C 1
ATOM 1677 O O . ASN A 1 220 ? -12.070 -7.560 20.426 1.00 92.81 220 ASN A O 1
ATOM 1681 N N . GLU A 1 221 ? -11.023 -9.535 20.352 1.00 91.25 221 GLU A N 1
ATOM 1682 C CA . GLU A 1 221 ? -10.913 -9.671 21.814 1.00 91.25 221 GLU A CA 1
ATOM 1683 C C . GLU A 1 221 ? -10.025 -8.604 22.479 1.00 91.25 221 GLU A C 1
ATOM 1685 O O . GLU A 1 221 ? -10.178 -8.298 23.666 1.00 91.25 221 GLU A O 1
ATOM 1690 N N . ASN A 1 222 ? -9.134 -7.990 21.695 1.00 90.75 222 ASN A N 1
ATOM 1691 C CA . ASN A 1 222 ? -8.286 -6.875 22.114 1.00 90.75 222 ASN A CA 1
ATOM 1692 C C . ASN A 1 222 ? -9.026 -5.525 22.076 1.00 90.75 222 ASN A C 1
ATOM 1694 O O . ASN A 1 222 ? -8.439 -4.495 22.424 1.00 90.75 222 ASN A O 1
ATOM 1698 N N . GLY A 1 223 ? -10.293 -5.515 21.648 1.00 91.94 223 GLY A N 1
ATOM 1699 C CA . GLY A 1 223 ? -11.116 -4.318 21.501 1.00 91.94 223 GLY A CA 1
ATOM 1700 C C . GLY A 1 223 ? -10.832 -3.510 20.241 1.00 91.94 223 GLY A C 1
ATOM 1701 O O . GLY A 1 223 ? -11.249 -2.359 20.168 1.00 91.94 223 GLY A O 1
ATOM 1702 N N . GLU A 1 224 ? -10.107 -4.055 19.268 1.00 94.88 224 GLU A N 1
ATOM 1703 C CA . GLU A 1 224 ? -9.845 -3.384 17.993 1.00 94.88 224 GLU A CA 1
ATOM 1704 C C . GLU A 1 224 ? -11.041 -3.559 17.065 1.00 94.88 224 GLU A C 1
ATOM 1706 O O . GLU A 1 224 ? -11.560 -4.663 16.889 1.00 94.88 224 GLU A O 1
ATOM 1711 N N . ILE A 1 225 ? -11.473 -2.444 16.485 1.00 95.94 225 ILE A N 1
ATOM 1712 C CA . ILE A 1 225 ? -12.548 -2.372 15.505 1.00 95.94 225 ILE A CA 1
ATOM 1713 C C . ILE A 1 225 ? -11.893 -2.516 14.135 1.00 95.94 225 ILE A C 1
ATOM 1715 O O . ILE A 1 225 ? -11.223 -1.600 13.664 1.00 95.94 225 ILE A O 1
ATOM 1719 N N . ILE A 1 226 ? -12.068 -3.674 13.515 1.00 96.94 226 ILE A N 1
ATOM 1720 C CA . ILE A 1 226 ? -11.490 -4.021 12.220 1.00 96.94 226 ILE A CA 1
ATOM 1721 C C . ILE A 1 226 ? -12.564 -3.811 11.158 1.00 96.94 226 ILE A C 1
ATOM 1723 O O . ILE A 1 226 ? -13.616 -4.447 11.206 1.00 96.94 226 ILE A O 1
ATOM 1727 N N . GLY A 1 227 ? -12.306 -2.917 10.211 1.00 96.75 227 GLY A N 1
ATOM 1728 C CA . GLY A 1 227 ? -13.141 -2.692 9.038 1.00 96.75 227 GLY A CA 1
ATOM 1729 C C . GLY A 1 227 ? -12.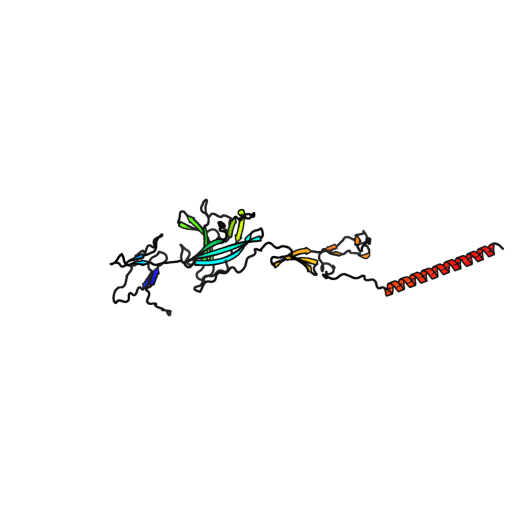703 -3.573 7.875 1.00 96.75 227 GLY A C 1
ATOM 1730 O O . GLY A 1 227 ? -11.510 -3.730 7.633 1.00 96.75 227 GLY A O 1
ATOM 1731 N N . THR A 1 228 ? -13.662 -4.125 7.140 1.00 96.69 228 THR A N 1
ATOM 1732 C CA . THR A 1 228 ? -13.451 -4.804 5.857 1.00 96.69 228 THR A CA 1
ATOM 1733 C C . THR A 1 228 ? -14.025 -3.933 4.750 1.00 96.69 228 THR A C 1
ATOM 1735 O O . THR A 1 228 ? -15.181 -3.503 4.829 1.00 96.69 228 THR A O 1
ATOM 1738 N N . PHE A 1 229 ? -13.220 -3.669 3.727 1.00 95.44 229 PHE A N 1
ATOM 1739 C CA . PHE A 1 229 ? -13.543 -2.744 2.649 1.00 95.44 229 PHE A CA 1
ATOM 1740 C C . PHE A 1 229 ? -13.859 -3.474 1.341 1.00 95.44 229 PHE A C 1
ATOM 1742 O O . PHE A 1 229 ? -13.449 -4.614 1.123 1.00 95.44 229 PHE A O 1
ATOM 1749 N N . SER A 1 230 ? -14.562 -2.795 0.433 1.00 94.19 230 SER A N 1
ATOM 1750 C CA . SER A 1 230 ? -14.961 -3.344 -0.871 1.00 94.19 230 SER A CA 1
ATOM 1751 C C . SER A 1 230 ? -13.801 -3.693 -1.801 1.00 94.19 230 SER A C 1
ATOM 1753 O O . SER A 1 230 ? -13.988 -4.475 -2.728 1.00 94.19 230 SER A O 1
ATOM 1755 N N . ASN A 1 231 ? -12.614 -3.141 -1.553 1.00 89.88 231 ASN A N 1
ATOM 1756 C CA . ASN A 1 231 ? -11.378 -3.457 -2.270 1.00 89.88 231 ASN A CA 1
ATOM 1757 C C . ASN A 1 231 ? -10.649 -4.694 -1.700 1.00 89.88 231 ASN A C 1
ATOM 1759 O O . ASN A 1 231 ? -9.540 -5.001 -2.124 1.00 89.88 231 ASN A O 1
ATOM 1763 N N . GLY A 1 232 ? -11.257 -5.406 -0.743 1.00 88.25 232 GLY A N 1
ATOM 1764 C CA . GLY A 1 232 ? -10.701 -6.618 -0.136 1.00 88.25 232 GLY A CA 1
ATOM 1765 C C . GLY A 1 232 ? -9.674 -6.362 0.967 1.00 88.25 232 GLY A C 1
ATOM 1766 O O . GLY A 1 232 ? -9.179 -7.318 1.562 1.00 88.25 232 GLY A O 1
ATOM 1767 N N . LEU A 1 233 ? -9.368 -5.097 1.269 1.00 91.06 233 LEU A N 1
ATOM 1768 C CA . LEU A 1 233 ? -8.485 -4.743 2.371 1.00 91.06 233 LEU A CA 1
ATOM 1769 C C . LEU A 1 233 ? -9.215 -4.756 3.714 1.00 91.06 233 LEU A C 1
ATOM 1771 O O . LEU A 1 233 ? -10.434 -4.572 3.807 1.00 91.06 233 LEU A O 1
ATOM 1775 N N . THR A 1 234 ? -8.429 -4.923 4.771 1.00 94.25 234 THR A N 1
ATOM 1776 C CA . THR A 1 234 ? -8.871 -4.762 6.154 1.00 94.25 234 THR A CA 1
ATOM 1777 C C . THR A 1 234 ? -7.998 -3.746 6.862 1.00 94.25 234 THR A C 1
ATOM 1779 O O . THR A 1 234 ? -6.777 -3.818 6.736 1.00 94.25 234 THR A O 1
ATOM 1782 N N . ASP A 1 235 ? -8.609 -2.860 7.642 1.00 94.19 235 ASP A N 1
ATOM 1783 C CA . ASP A 1 235 ? -7.885 -1.860 8.428 1.00 94.19 235 ASP A CA 1
ATOM 1784 C C . ASP A 1 235 ? -8.464 -1.728 9.841 1.00 94.19 235 ASP A C 1
ATOM 1786 O O . ASP A 1 235 ? -9.636 -2.031 10.086 1.00 94.19 235 ASP A O 1
ATOM 1790 N N . ILE A 1 236 ? -7.639 -1.280 10.784 1.00 95.75 236 ILE A N 1
ATOM 1791 C CA . ILE A 1 236 ? -8.048 -1.014 12.161 1.00 95.75 236 ILE A CA 1
ATOM 1792 C C . ILE A 1 236 ? -8.614 0.406 12.222 1.00 95.75 236 ILE A C 1
ATOM 1794 O O . ILE A 1 236 ? -7.883 1.391 12.220 1.00 95.75 236 ILE A O 1
ATOM 1798 N N . LEU A 1 237 ? -9.936 0.509 12.341 1.00 95.62 237 LEU A N 1
ATOM 1799 C CA . LEU A 1 237 ? -10.659 1.783 12.403 1.00 95.62 237 LEU A CA 1
ATOM 1800 C C . LEU A 1 237 ? -10.514 2.474 13.763 1.00 95.62 237 LEU A C 1
ATOM 1802 O O . LEU A 1 237 ? -10.676 3.686 13.882 1.00 95.62 237 LEU A O 1
ATOM 1806 N N . GLY A 1 238 ? -10.266 1.694 14.814 1.00 94.88 238 GLY A N 1
ATOM 1807 C CA . GLY A 1 238 ? -10.150 2.210 16.167 1.00 94.88 238 GLY A CA 1
ATOM 1808 C C . GLY A 1 238 ? -10.018 1.111 17.206 1.00 94.88 238 GLY A C 1
ATOM 1809 O O . GLY A 1 238 ? -9.978 -0.079 16.892 1.00 94.88 238 GLY A O 1
ATOM 1810 N N . LYS A 1 239 ? -9.953 1.522 18.472 1.00 93.81 239 LYS A N 1
ATOM 1811 C CA . LYS A 1 239 ? -9.805 0.612 19.606 1.00 93.81 239 LYS A CA 1
ATOM 1812 C C . LYS A 1 239 ? -10.644 1.072 20.789 1.00 93.81 239 LYS A C 1
ATOM 1814 O O . LYS A 1 239 ? -10.644 2.251 21.134 1.00 93.81 239 LYS A O 1
ATOM 1819 N N . ILE A 1 240 ? -11.340 0.133 21.417 1.00 94.00 240 ILE A N 1
ATOM 1820 C CA . ILE A 1 240 ? -12.131 0.360 22.622 1.00 94.00 240 ILE A CA 1
ATOM 1821 C C . ILE A 1 240 ? -11.175 0.490 23.807 1.00 94.00 240 ILE A C 1
ATOM 1823 O O . ILE A 1 240 ? -10.393 -0.414 24.106 1.00 94.00 240 ILE A O 1
ATOM 1827 N N . ALA A 1 241 ? -11.243 1.631 24.486 1.00 94.12 241 ALA A N 1
ATOM 1828 C CA . ALA A 1 241 ? -10.493 1.869 25.706 1.00 94.12 241 ALA A CA 1
ATOM 1829 C C . ALA A 1 241 ? -11.267 1.337 26.919 1.00 94.12 241 ALA A C 1
ATOM 1831 O O . ALA A 1 241 ? -12.458 1.608 27.066 1.00 94.12 241 ALA A O 1
ATOM 1832 N N . LEU A 1 242 ? -10.575 0.622 27.808 1.00 94.69 242 LEU A N 1
ATOM 1833 C CA . LEU A 1 242 ? -11.125 0.159 29.081 1.00 94.69 242 LEU A CA 1
ATOM 1834 C C . LEU A 1 242 ? -10.474 0.907 30.241 1.00 94.69 242 LEU A C 1
ATOM 1836 O O . LEU A 1 24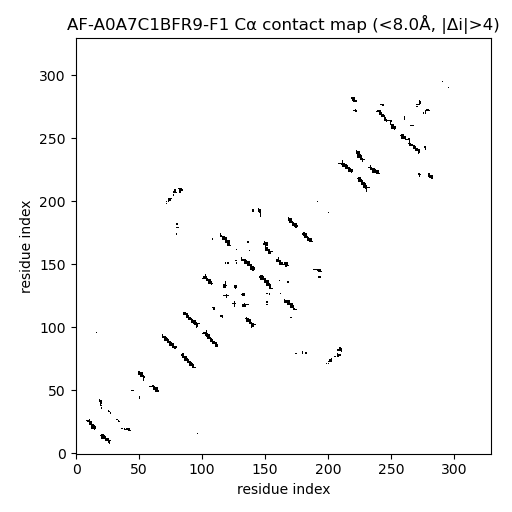2 ? -9.265 1.153 30.245 1.00 94.69 242 LEU A O 1
ATOM 1840 N N . SER A 1 243 ? -11.264 1.223 31.261 1.00 94.06 243 SER A N 1
ATOM 1841 C CA . SER A 1 243 ? -10.784 1.822 32.505 1.00 94.06 243 SER A CA 1
ATOM 1842 C C . SER A 1 243 ? -10.986 0.875 33.677 1.00 94.06 243 SER A C 1
ATOM 1844 O O . SER A 1 243 ? -12.067 0.315 33.837 1.00 94.06 243 SER A O 1
ATOM 1846 N N . VAL A 1 244 ? -9.976 0.764 34.536 1.00 94.50 244 VAL A N 1
ATOM 1847 C CA . VAL A 1 244 ? -10.098 0.123 35.852 1.00 94.50 244 VAL A CA 1
ATOM 1848 C C . VAL A 1 244 ? -9.880 1.181 36.928 1.00 94.50 244 VAL A C 1
ATOM 1850 O O . VAL A 1 244 ? -9.098 2.115 36.746 1.00 94.50 244 VAL A O 1
ATOM 1853 N N . PHE A 1 245 ? -10.586 1.043 38.044 1.00 94.94 245 PHE A N 1
ATOM 1854 C CA . PHE A 1 245 ? -10.455 1.900 39.218 1.00 94.94 245 PHE A CA 1
ATOM 1855 C C . PHE A 1 245 ? -9.855 1.096 40.369 1.00 94.94 245 PHE A C 1
ATOM 1857 O O . PHE A 1 245 ? -10.130 -0.095 40.498 1.00 94.94 245 PHE A O 1
ATOM 1864 N N . ASN A 1 246 ? -9.065 1.749 41.226 1.00 94.12 246 ASN A N 1
ATOM 1865 C CA . ASN A 1 246 ? -8.466 1.091 42.393 1.00 94.12 246 ASN A CA 1
ATOM 1866 C C . ASN A 1 246 ? -9.531 0.595 43.381 1.00 94.12 246 ASN A C 1
ATOM 1868 O O . ASN A 1 246 ? -9.349 -0.445 44.006 1.00 94.12 246 ASN A O 1
ATOM 1872 N N . ASN A 1 247 ? -10.634 1.337 43.516 1.00 95.19 247 ASN A N 1
ATOM 1873 C CA . ASN A 1 247 ? -11.771 0.952 44.342 1.00 95.19 247 ASN A CA 1
ATOM 1874 C C . ASN A 1 247 ? -13.081 1.050 43.536 1.00 95.19 247 ASN A C 1
ATOM 1876 O O . ASN A 1 247 ? -13.732 2.098 43.556 1.00 95.19 247 ASN A O 1
ATOM 1880 N N . PRO A 1 248 ? -13.492 -0.023 42.834 1.00 93.56 248 PRO A N 1
ATOM 1881 C CA . PRO A 1 248 ? -14.724 -0.030 42.043 1.00 93.56 248 PRO A CA 1
ATOM 1882 C C . PRO A 1 248 ? -15.988 0.236 42.873 1.00 93.56 248 PRO A C 1
ATOM 1884 O O . PRO A 1 248 ? -16.878 0.939 42.413 1.00 93.56 248 PRO A O 1
ATOM 1887 N N . ALA A 1 249 ? -16.046 -0.246 44.120 1.00 95.25 249 ALA A N 1
ATOM 1888 C CA . ALA A 1 249 ? -17.178 -0.009 45.024 1.00 95.25 249 ALA A CA 1
ATOM 1889 C C . ALA A 1 249 ? -17.291 1.456 45.485 1.00 95.25 249 ALA A C 1
ATOM 1891 O O . ALA A 1 249 ? -18.303 1.854 46.053 1.00 95.25 249 ALA A O 1
ATOM 1892 N N . GLY A 1 250 ? -16.243 2.256 45.269 1.00 95.12 250 GLY A N 1
ATOM 1893 C CA . GLY A 1 250 ? -16.257 3.690 45.518 1.00 95.12 250 GLY A CA 1
ATOM 1894 C C . GLY A 1 250 ? -16.851 4.509 44.374 1.00 95.12 250 GLY A C 1
ATOM 1895 O O . GLY A 1 250 ? -16.940 5.723 44.526 1.00 95.12 250 GLY A O 1
ATOM 1896 N N . LEU A 1 251 ? -17.199 3.908 43.232 1.00 96.19 251 LEU A N 1
ATOM 1897 C CA . LEU A 1 251 ? -17.832 4.623 42.123 1.00 96.19 251 LEU A CA 1
ATOM 1898 C C . LEU A 1 251 ? -19.239 5.088 42.505 1.00 96.19 251 LEU A C 1
ATOM 1900 O O . LEU A 1 251 ? -19.960 4.397 43.222 1.00 96.19 251 LEU A O 1
ATOM 1904 N N . GLU A 1 252 ? -19.631 6.258 42.010 1.00 96.38 252 GLU A N 1
ATOM 1905 C CA . GLU A 1 252 ? -20.974 6.790 42.227 1.00 96.38 252 GLU A CA 1
ATOM 1906 C C . GLU A 1 252 ? -21.884 6.363 41.072 1.00 96.38 252 GLU A C 1
ATOM 1908 O O . GLU A 1 252 ? -21.553 6.552 39.900 1.00 96.38 252 GLU A O 1
ATOM 1913 N N . GLU A 1 253 ? -23.017 5.744 41.396 1.00 96.00 253 GLU A N 1
ATOM 1914 C CA . GLU A 1 253 ? -24.012 5.338 40.407 1.00 96.00 253 GLU A CA 1
ATOM 1915 C C . GLU A 1 253 ? -24.831 6.554 39.963 1.00 96.00 253 GLU A C 1
ATOM 1917 O O . GLU A 1 253 ? -25.410 7.260 40.787 1.00 96.00 253 GLU A O 1
ATOM 1922 N N . VAL A 1 254 ? -24.913 6.778 38.650 1.00 95.62 254 VAL A N 1
ATOM 1923 C CA . VAL A 1 254 ? -25.707 7.874 38.058 1.00 95.62 254 VAL A CA 1
ATOM 1924 C C . VAL A 1 254 ? -26.949 7.368 37.313 1.00 95.62 254 VAL A C 1
ATOM 1926 O O . VAL A 1 254 ? -27.628 8.135 36.631 1.00 95.62 254 VAL A O 1
ATOM 1929 N N . GLY A 1 255 ? -27.274 6.081 37.477 1.00 94.38 255 GLY A N 1
ATOM 1930 C CA . GLY A 1 255 ? -28.410 5.398 36.857 1.00 94.38 255 GLY A CA 1
ATOM 1931 C C . GLY A 1 255 ? -28.094 4.806 35.480 1.00 94.38 255 GLY A C 1
ATOM 1932 O O . GLY A 1 255 ? -27.013 5.002 34.935 1.00 94.38 255 GLY A O 1
ATOM 1933 N N . ASN A 1 256 ? -29.042 4.054 34.906 1.00 92.56 256 ASN A N 1
ATOM 1934 C CA . ASN A 1 256 ? -28.897 3.366 33.607 1.00 92.56 256 ASN A CA 1
ATOM 1935 C C . ASN A 1 256 ? -27.623 2.500 33.487 1.00 92.56 256 ASN A C 1
ATOM 1937 O O . ASN A 1 256 ? -27.027 2.430 32.413 1.00 92.56 256 ASN A O 1
ATOM 1941 N N . SER A 1 257 ? -27.184 1.875 34.586 1.00 91.44 257 SER A N 1
ATOM 1942 C CA . SER A 1 257 ? -25.925 1.110 34.657 1.00 91.44 257 SER A CA 1
ATOM 1943 C C . SER A 1 257 ? -24.659 1.941 34.387 1.00 91.44 257 SER A C 1
ATOM 1945 O O . SER A 1 257 ? -23.601 1.384 34.098 1.00 91.44 257 SER A O 1
ATOM 1947 N N . LEU A 1 258 ? -24.750 3.270 34.485 1.00 95.06 258 LEU A N 1
ATOM 1948 C CA . LEU A 1 258 ? -23.622 4.182 34.360 1.00 95.06 258 LEU A CA 1
ATOM 1949 C C . LEU A 1 258 ? -23.072 4.546 35.739 1.00 95.06 258 LEU A C 1
ATOM 1951 O O . LEU A 1 258 ? -23.810 4.786 36.698 1.00 95.06 258 LEU A O 1
ATOM 1955 N N . TYR A 1 259 ? -21.748 4.646 35.795 1.00 95.56 259 TYR A N 1
ATOM 1956 C CA . TYR A 1 259 ? -20.989 4.986 36.989 1.00 95.56 259 TYR A CA 1
ATOM 1957 C C . TYR A 1 259 ? -20.040 6.140 36.691 1.00 95.56 259 TYR A C 1
ATOM 1959 O O . TYR A 1 259 ? -19.477 6.225 35.596 1.00 95.56 259 TYR A O 1
ATOM 1967 N N . VAL A 1 260 ? -19.835 7.013 37.674 1.00 95.50 260 VAL A N 1
ATOM 1968 C CA . VAL A 1 260 ? -18.892 8.131 37.590 1.00 95.50 260 VAL A CA 1
ATOM 1969 C C . VAL A 1 260 ? -17.822 8.036 38.670 1.00 95.50 260 VAL A C 1
ATOM 1971 O O . VAL A 1 260 ? -18.001 7.432 39.731 1.00 95.50 260 VAL A O 1
ATOM 1974 N N . GLN A 1 261 ? -16.673 8.640 38.371 1.00 96.06 261 GLN A N 1
ATOM 1975 C CA . GLN A 1 261 ? -15.557 8.741 39.299 1.00 96.06 261 GLN A CA 1
ATOM 1976 C C . GLN A 1 261 ? -15.957 9.541 40.546 1.00 96.06 261 GLN A C 1
ATOM 1978 O O . GLN A 1 261 ? -16.480 10.647 40.432 1.00 96.06 261 GLN A O 1
ATOM 1983 N N . SER A 1 262 ? -15.591 9.032 41.724 1.00 95.25 262 SER A N 1
ATOM 1984 C CA . SER A 1 262 ? -15.683 9.750 42.996 1.00 95.25 262 SER A CA 1
ATOM 1985 C C . SER A 1 262 ? -14.292 9.921 43.634 1.00 95.25 262 SER A C 1
ATOM 1987 O O . SER A 1 262 ? -13.326 9.256 43.237 1.00 95.25 262 SER A O 1
ATOM 1989 N N . PRO A 1 263 ? -14.152 10.759 44.678 1.00 94.50 263 PRO A N 1
ATOM 1990 C CA . PRO A 1 263 ? -12.916 10.824 45.458 1.00 94.50 263 PRO A CA 1
ATOM 1991 C C . PRO A 1 263 ? -12.507 9.475 46.076 1.00 94.50 263 PRO A C 1
ATOM 1993 O O . PRO A 1 263 ? -11.319 9.232 46.267 1.00 94.50 263 PRO A O 1
ATOM 1996 N N . ASN A 1 264 ? -13.470 8.590 46.367 1.00 95.06 264 ASN A N 1
ATOM 1997 C CA . ASN A 1 264 ? -13.222 7.292 46.998 1.00 95.06 264 ASN A CA 1
ATOM 1998 C C . ASN A 1 264 ? -12.897 6.173 45.985 1.00 95.06 264 ASN A C 1
ATOM 2000 O O . ASN A 1 264 ? -12.346 5.145 46.377 1.00 95.06 264 ASN A O 1
ATOM 2004 N N . SER A 1 265 ? -13.215 6.346 44.692 1.00 95.12 265 SER A N 1
ATOM 2005 C CA . SER A 1 265 ? -12.887 5.363 43.640 1.00 95.12 265 SER A CA 1
ATOM 2006 C C . SER A 1 265 ? -11.441 5.462 43.143 1.00 95.12 265 SER A C 1
ATOM 2008 O O . SER A 1 265 ? -10.875 4.485 42.644 1.00 95.12 265 SER A O 1
ATOM 2010 N N . GLY A 1 266 ? -10.841 6.653 43.263 1.00 94.19 266 GLY A N 1
ATOM 2011 C CA . GLY A 1 266 ? -9.554 6.995 42.658 1.00 94.19 266 GLY A CA 1
ATOM 2012 C C . GLY A 1 266 ? -9.667 7.396 41.182 1.00 94.19 266 GLY A C 1
ATOM 2013 O O . GLY A 1 266 ? -10.765 7.540 40.646 1.00 94.19 266 GLY A O 1
ATOM 2014 N N . ILE A 1 267 ? -8.516 7.610 40.537 1.00 94.75 267 ILE A N 1
ATOM 2015 C CA . ILE A 1 267 ? -8.404 8.082 39.144 1.00 94.75 267 ILE A CA 1
ATOM 2016 C C . ILE A 1 267 ? -8.555 6.902 38.166 1.00 94.75 267 ILE A C 1
ATOM 2018 O O . ILE A 1 267 ? -7.923 5.864 38.400 1.00 94.75 267 ILE A O 1
ATOM 2022 N N . PRO A 1 268 ? -9.314 7.045 37.060 1.00 94.12 268 PRO A N 1
ATOM 2023 C CA . PRO A 1 268 ? -9.462 5.994 36.054 1.00 94.12 268 PRO A CA 1
ATOM 2024 C C . PRO A 1 268 ? -8.117 5.609 35.429 1.00 94.12 268 PRO A C 1
ATOM 2026 O O . PRO A 1 268 ? -7.396 6.452 34.896 1.00 94.12 268 PRO A O 1
ATOM 2029 N N . GLN A 1 269 ? -7.795 4.316 35.447 1.00 93.88 269 GLN A N 1
ATOM 2030 C CA . GLN A 1 269 ? -6.615 3.759 34.787 1.00 93.88 269 GLN A CA 1
ATOM 2031 C C . GLN A 1 269 ? -7.001 3.248 33.397 1.00 93.88 269 GLN A C 1
ATOM 2033 O O . GLN A 1 269 ? -7.336 2.073 33.219 1.00 93.88 269 GLN A O 1
ATOM 2038 N N . ILE A 1 270 ? -6.960 4.128 32.401 1.00 94.75 270 ILE A N 1
ATOM 2039 C CA . ILE A 1 270 ? -7.351 3.820 31.018 1.00 94.75 270 ILE A CA 1
ATOM 2040 C C . ILE A 1 270 ? -6.255 3.005 30.314 1.00 94.75 270 ILE A C 1
ATOM 2042 O O . ILE A 1 270 ? -5.068 3.267 30.494 1.00 94.75 270 ILE A O 1
ATOM 2046 N N . GLY A 1 271 ? -6.641 2.002 29.526 1.00 93.56 271 GLY A N 1
ATOM 2047 C CA . GLY A 1 271 ? -5.719 1.189 28.735 1.00 93.56 271 GLY A CA 1
ATOM 2048 C C . GLY A 1 271 ? -6.429 0.219 27.790 1.00 93.56 271 GLY A C 1
ATOM 2049 O O . GLY A 1 271 ? -7.654 0.224 27.672 1.00 93.56 271 GLY A O 1
ATOM 2050 N N . ALA A 1 272 ? -5.642 -0.616 27.112 1.00 93.19 272 ALA A N 1
ATOM 2051 C CA . ALA A 1 272 ? -6.151 -1.635 26.199 1.00 93.19 272 ALA A CA 1
ATOM 2052 C C . ALA A 1 272 ? -6.732 -2.842 26.953 1.00 93.19 272 ALA A C 1
ATOM 2054 O O . ALA A 1 272 ? -6.268 -3.181 28.050 1.00 93.19 272 ALA A O 1
ATOM 2055 N N . ALA A 1 273 ? -7.701 -3.524 26.337 1.00 94.31 273 ALA A N 1
ATOM 2056 C CA . ALA A 1 273 ? -8.206 -4.801 26.835 1.00 94.31 273 ALA A CA 1
ATOM 2057 C C . ALA A 1 273 ? -7.072 -5.834 26.985 1.00 94.31 273 ALA A C 1
ATOM 2059 O O . ALA A 1 273 ? -6.079 -5.792 26.258 1.00 94.31 273 ALA A O 1
ATOM 2060 N N . GLY A 1 274 ? -7.184 -6.716 27.979 1.00 89.62 274 GLY A N 1
ATOM 2061 C CA . GLY A 1 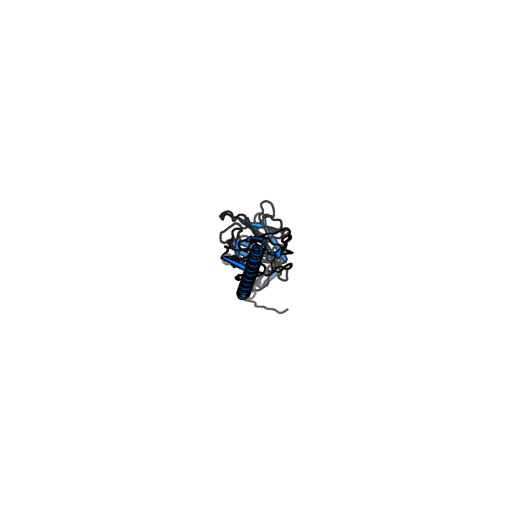274 ? -6.190 -7.753 28.279 1.00 89.62 274 GLY A CA 1
ATOM 2062 C C . GLY A 1 274 ? -4.862 -7.263 28.877 1.00 89.62 274 GLY A C 1
ATOM 2063 O O . GLY A 1 274 ? -3.967 -8.073 29.108 1.00 89.62 274 GLY A O 1
ATOM 2064 N N . THR A 1 275 ? -4.696 -5.961 29.149 1.00 90.81 275 THR A N 1
ATOM 2065 C CA . THR A 1 275 ? -3.438 -5.400 29.683 1.00 90.81 275 THR A CA 1
ATOM 2066 C C . THR A 1 275 ? -3.626 -4.729 31.043 1.00 90.81 275 THR A C 1
ATOM 2068 O O . THR A 1 275 ? -4.677 -4.161 31.340 1.00 90.81 275 THR A O 1
ATOM 2071 N N . GLY A 1 276 ? -2.594 -4.770 31.896 1.00 86.25 276 GLY A N 1
ATOM 2072 C CA . GLY A 1 276 ? -2.555 -4.065 33.187 1.00 86.25 276 GLY A CA 1
ATOM 2073 C C . GLY A 1 276 ? -3.764 -4.325 34.097 1.00 86.25 276 GLY A C 1
ATOM 2074 O O . GLY A 1 276 ? -4.320 -3.376 34.641 1.00 86.25 276 GLY A O 1
ATOM 2075 N N . GLY A 1 277 ? -4.190 -5.589 34.204 1.00 87.62 277 GLY A N 1
ATOM 2076 C CA . GLY A 1 277 ? -5.321 -6.018 35.038 1.00 87.62 277 GLY A CA 1
ATOM 2077 C C . GLY A 1 277 ? -6.709 -5.822 34.416 1.00 87.62 277 GLY A C 1
ATOM 2078 O O . GLY A 1 277 ? -7.704 -6.119 35.069 1.00 87.62 277 GLY A O 1
ATOM 2079 N N . ARG A 1 278 ? -6.796 -5.335 33.171 1.00 92.31 278 ARG A N 1
ATOM 2080 C CA . ARG A 1 278 ? -8.059 -5.210 32.425 1.00 92.31 278 ARG A CA 1
ATOM 2081 C C . ARG A 1 278 ? -8.449 -6.559 31.821 1.00 92.31 278 ARG A C 1
ATOM 2083 O O . ARG A 1 278 ? -7.584 -7.285 31.334 1.00 92.31 278 ARG A O 1
ATOM 2090 N N . GLY A 1 279 ? -9.747 -6.862 31.826 1.00 90.94 279 GLY A N 1
ATOM 2091 C CA . GLY A 1 279 ? -10.304 -8.040 31.157 1.00 90.94 279 GLY A CA 1
ATOM 2092 C C . GLY A 1 279 ? -10.191 -7.968 29.630 1.00 90.94 279 GLY A C 1
ATOM 2093 O O . GLY A 1 279 ? -9.831 -6.929 29.068 1.00 90.94 279 GLY A O 1
ATOM 2094 N N . THR A 1 280 ? -10.483 -9.083 28.964 1.00 92.25 280 THR A N 1
ATOM 2095 C CA . THR A 1 280 ? -10.637 -9.157 27.504 1.00 92.25 280 THR A CA 1
ATOM 2096 C C . THR A 1 280 ? -12.075 -8.837 27.101 1.00 92.25 280 THR A C 1
ATOM 2098 O O . THR A 1 280 ? -12.987 -8.868 27.929 1.00 92.25 280 THR A O 1
ATOM 2101 N N . ILE A 1 281 ? -12.283 -8.503 25.830 1.00 93.38 281 ILE A N 1
ATOM 2102 C CA . ILE A 1 281 ? -13.620 -8.290 25.270 1.00 93.38 281 ILE A CA 1
ATOM 2103 C C . ILE A 1 281 ? -14.063 -9.579 24.579 1.00 93.38 281 ILE A C 1
ATOM 2105 O O . ILE A 1 281 ? -13.270 -10.220 23.901 1.00 93.38 281 ILE A O 1
ATOM 2109 N N . ILE A 1 282 ? -15.332 -9.958 24.730 1.00 93.88 282 ILE A N 1
ATOM 2110 C CA . ILE A 1 282 ? -15.929 -11.062 23.970 1.00 93.88 282 ILE A CA 1
ATOM 2111 C C . ILE A 1 282 ? -16.977 -10.457 23.031 1.00 93.88 282 ILE A C 1
ATOM 2113 O O . ILE A 1 282 ? -18.032 -10.018 23.499 1.00 93.88 282 ILE A O 1
ATOM 2117 N N . PRO A 1 283 ? -16.702 -10.369 21.718 1.00 92.00 283 PRO A N 1
ATOM 2118 C CA . PRO A 1 283 ? -17.623 -9.749 20.777 1.00 92.00 283 PRO A CA 1
ATOM 2119 C C . PRO A 1 283 ? -18.907 -10.576 20.620 1.00 92.00 283 PRO A C 1
ATOM 2121 O O . PRO A 1 283 ? -18.885 -11.804 20.636 1.00 92.00 283 PRO A O 1
ATOM 2124 N N . GLY A 1 284 ? -20.039 -9.892 20.437 1.00 89.38 284 GLY A N 1
ATOM 2125 C CA . GLY A 1 284 ? -21.333 -10.531 20.163 1.00 89.38 284 GLY A CA 1
ATOM 2126 C C . GLY A 1 284 ? -22.044 -11.141 21.377 1.00 89.38 284 GLY A C 1
ATOM 2127 O O . GLY A 1 284 ? -23.075 -11.787 21.202 1.00 89.38 284 GLY A O 1
ATOM 2128 N N . VAL A 1 285 ? -21.537 -10.928 22.595 1.00 92.50 285 VAL A N 1
ATOM 2129 C CA . VAL A 1 285 ? -22.147 -11.415 23.842 1.00 92.50 285 VAL A CA 1
ATOM 2130 C C . VAL A 1 285 ? -22.581 -10.235 24.712 1.00 92.50 285 VAL A C 1
ATOM 2132 O O . VAL A 1 285 ? -21.917 -9.201 24.745 1.00 92.50 285 VAL A O 1
ATOM 2135 N N . LEU A 1 286 ? -23.704 -10.392 25.417 1.00 92.94 286 LEU A N 1
ATOM 2136 C CA . LEU A 1 286 ? -24.193 -9.439 26.413 1.00 92.94 286 LEU A CA 1
ATOM 2137 C C . LEU A 1 286 ? -23.987 -10.016 27.818 1.00 92.94 286 LEU A C 1
ATOM 2139 O O . LEU A 1 286 ? -24.398 -11.145 28.088 1.00 92.94 286 LEU A O 1
ATOM 2143 N N . GLU A 1 287 ? -23.372 -9.240 28.707 1.00 92.75 287 GLU A N 1
ATOM 2144 C CA . GLU A 1 287 ? -23.202 -9.623 30.109 1.00 92.75 287 GLU A CA 1
ATOM 2145 C C . GLU A 1 287 ? -24.552 -9.577 30.843 1.00 92.75 287 GLU A C 1
ATOM 2147 O O . GLU A 1 287 ? -25.284 -8.587 30.778 1.00 92.75 287 GLU A O 1
ATOM 2152 N N . MET A 1 288 ? -24.907 -10.678 31.509 1.00 92.06 288 MET A N 1
ATOM 2153 C CA . MET A 1 288 ? -26.148 -10.793 32.276 1.00 92.06 288 MET A CA 1
ATOM 2154 C C . MET A 1 288 ? -25.968 -10.292 33.711 1.00 92.06 288 MET A C 1
ATOM 2156 O O . MET A 1 288 ? -24.859 -10.233 34.233 1.00 92.06 288 MET A O 1
ATOM 2160 N N . SER A 1 289 ? -27.086 -9.966 34.365 1.00 92.00 289 SER A N 1
ATOM 2161 C CA . SER A 1 289 ? -27.079 -9.606 35.783 1.00 92.00 289 SER A CA 1
ATOM 2162 C C . SER A 1 289 ? -26.480 -10.731 36.627 1.00 92.00 289 SER A C 1
ATOM 2164 O O . SER A 1 289 ? -26.780 -11.907 36.422 1.00 92.00 289 SER A O 1
ATOM 2166 N N . ASN A 1 290 ? -25.675 -10.354 37.613 1.00 90.75 290 ASN A N 1
ATOM 2167 C CA . ASN A 1 290 ? -25.098 -11.267 38.595 1.00 90.75 290 ASN A CA 1
ATOM 2168 C C . ASN A 1 290 ? -26.067 -11.615 39.746 1.00 90.75 290 ASN A C 1
ATOM 2170 O O . ASN A 1 290 ? -25.659 -12.264 40.707 1.00 90.75 290 ASN A O 1
ATOM 2174 N N . VAL A 1 291 ? -27.327 -11.168 39.681 1.00 92.25 291 VAL A N 1
ATOM 2175 C CA . VAL A 1 291 ? -28.332 -11.358 40.736 1.00 92.25 291 VAL A CA 1
ATOM 2176 C C . VAL A 1 291 ? -28.970 -12.746 40.664 1.00 92.25 291 VAL A C 1
ATOM 2178 O O . VAL A 1 291 ? -29.590 -13.100 39.660 1.00 92.25 291 VAL A O 1
ATOM 2181 N N . ASP A 1 292 ? -28.908 -13.492 41.770 1.00 94.88 292 ASP A N 1
ATOM 2182 C CA . ASP A 1 292 ? -29.679 -14.724 41.961 1.00 94.88 292 ASP A CA 1
ATOM 2183 C C . ASP A 1 292 ? -31.044 -14.418 42.596 1.00 94.88 292 ASP A C 1
ATOM 2185 O O . ASP A 1 292 ? -31.155 -13.982 43.746 1.00 94.88 292 ASP A O 1
ATOM 2189 N N . LEU A 1 293 ? -32.109 -14.692 41.842 1.00 92.69 293 LEU A N 1
ATOM 2190 C CA . LEU A 1 293 ? -33.481 -14.453 42.277 1.00 92.69 293 LEU A CA 1
ATOM 2191 C C . LEU A 1 293 ? -33.850 -15.229 43.550 1.00 92.69 293 LEU A C 1
ATOM 2193 O O . LEU A 1 293 ? -34.578 -14.698 44.386 1.00 92.69 293 LEU A O 1
ATOM 2197 N N . ALA A 1 294 ? -33.379 -16.466 43.728 1.00 94.75 294 ALA A N 1
ATOM 2198 C CA . ALA A 1 294 ? -33.757 -17.282 44.883 1.00 94.75 294 ALA A CA 1
ATOM 2199 C C . ALA A 1 294 ? -33.185 -16.717 46.195 1.00 94.75 294 ALA A C 1
ATOM 2201 O O . ALA A 1 294 ? -33.867 -16.697 47.231 1.00 94.75 294 ALA A O 1
ATOM 2202 N N . GLU A 1 295 ? -31.949 -16.217 46.144 1.00 94.44 295 GLU A N 1
ATOM 2203 C CA . GLU A 1 295 ? -31.310 -15.559 47.280 1.00 94.44 295 GLU A CA 1
ATOM 2204 C C . GLU A 1 295 ? -31.996 -14.226 47.598 1.00 94.44 295 GLU A C 1
ATOM 2206 O O . GLU A 1 295 ? -32.344 -13.976 48.757 1.00 94.44 295 GLU A O 1
ATOM 2211 N N . GLU A 1 296 ? -32.286 -13.414 46.579 1.00 93.31 296 GLU A N 1
ATOM 2212 C CA . GLU A 1 296 ? -32.970 -12.131 46.767 1.00 93.31 296 GLU A CA 1
ATOM 2213 C C . GLU A 1 296 ? -34.388 -12.299 47.335 1.00 93.31 296 GLU A C 1
ATOM 2215 O O . GLU A 1 296 ? -34.777 -11.581 48.263 1.00 93.31 296 GLU A O 1
ATOM 2220 N N . PHE A 1 297 ? -35.145 -13.312 46.895 1.00 93.19 297 PHE A N 1
ATOM 2221 C CA . PHE A 1 297 ? -36.440 -13.637 47.503 1.00 93.19 297 PHE A CA 1
ATOM 2222 C C . PHE A 1 297 ? -36.303 -14.030 48.976 1.00 93.19 297 PHE A C 1
ATOM 2224 O O . PHE A 1 297 ? -37.116 -13.623 49.811 1.00 93.19 297 PHE A O 1
ATOM 2231 N N . THR A 1 298 ? -35.262 -14.785 49.324 1.00 95.31 298 THR A N 1
ATOM 2232 C CA . THR A 1 298 ? -35.009 -15.186 50.712 1.00 95.31 298 THR A CA 1
ATOM 2233 C C . THR A 1 298 ? -34.646 -13.979 51.578 1.00 95.31 298 THR A C 1
ATOM 2235 O O . THR A 1 298 ? -35.210 -13.817 52.665 1.00 95.31 298 THR A O 1
ATOM 2238 N N . ARG A 1 299 ? -33.777 -13.083 51.090 1.00 94.00 299 ARG A N 1
ATOM 2239 C CA . ARG A 1 299 ? -33.427 -11.825 51.772 1.00 94.00 299 ARG A CA 1
ATOM 2240 C C . ARG A 1 299 ? -34.654 -10.945 51.993 1.00 94.00 299 ARG A C 1
ATOM 2242 O O . ARG A 1 299 ? -34.846 -10.445 53.102 1.00 94.00 299 ARG A O 1
ATOM 2249 N N . MET A 1 300 ? -35.536 -10.831 51.000 1.00 95.69 300 MET A N 1
ATOM 2250 C CA . MET A 1 300 ? -36.802 -10.109 51.139 1.00 95.69 300 MET A CA 1
ATOM 2251 C C . MET A 1 300 ? -37.696 -10.728 52.227 1.00 95.69 300 MET A C 1
ATOM 2253 O O . MET A 1 300 ? -38.235 -9.998 53.060 1.00 95.69 300 MET A O 1
ATOM 2257 N N . ILE A 1 301 ? -37.831 -12.058 52.279 1.00 94.19 301 ILE A N 1
ATOM 2258 C CA . ILE A 1 301 ? -38.620 -12.741 53.322 1.00 94.19 301 ILE A CA 1
ATOM 2259 C C . ILE A 1 301 ? -38.017 -12.500 54.711 1.00 94.19 301 ILE A C 1
ATOM 2261 O O . ILE A 1 301 ? -38.757 -12.259 55.669 1.00 94.19 301 ILE A O 1
ATOM 2265 N N . ILE A 1 302 ? -36.688 -12.540 54.842 1.00 94.38 302 ILE A N 1
ATOM 2266 C CA . ILE A 1 302 ? -35.998 -12.253 56.107 1.00 94.38 302 ILE A CA 1
ATOM 2267 C C . ILE A 1 302 ? -36.262 -10.808 56.536 1.00 94.38 302 ILE A C 1
ATOM 2269 O O . ILE A 1 302 ? -36.656 -10.584 57.681 1.00 94.38 302 ILE A O 1
ATOM 2273 N N . ALA A 1 303 ? -36.125 -9.840 55.627 1.00 95.00 303 ALA A N 1
ATOM 2274 C CA . ALA A 1 303 ? -36.406 -8.434 55.904 1.00 95.00 303 ALA A CA 1
ATOM 2275 C C . ALA A 1 303 ? -37.869 -8.214 56.331 1.00 95.00 303 ALA A C 1
ATOM 2277 O O . ALA A 1 303 ? -38.130 -7.542 57.329 1.00 95.00 303 ALA A O 1
ATOM 2278 N N . GLN A 1 304 ? -38.827 -8.845 55.644 1.00 93.56 304 GLN A N 1
ATOM 2279 C CA . GLN A 1 304 ? -40.250 -8.790 55.998 1.00 93.56 304 GLN A CA 1
ATOM 2280 C C . GLN A 1 304 ? -40.529 -9.399 57.377 1.00 93.56 304 GLN A C 1
ATOM 2282 O O . GLN A 1 304 ? -41.248 -8.801 58.179 1.00 93.56 304 GLN A O 1
ATOM 2287 N N . ARG A 1 305 ? -39.945 -10.563 57.692 1.00 93.44 305 ARG A N 1
ATOM 2288 C CA . ARG A 1 305 ? -40.072 -11.186 59.020 1.00 93.44 305 ARG A CA 1
ATOM 2289 C C . ARG A 1 305 ? -39.427 -10.332 60.111 1.00 93.44 305 ARG A C 1
ATOM 2291 O O . ARG A 1 305 ? -40.007 -10.206 61.185 1.00 93.44 305 ARG A O 1
ATOM 2298 N N . GLY A 1 306 ? -38.281 -9.713 59.830 1.00 94.38 306 GLY A N 1
ATOM 2299 C CA . GLY A 1 306 ? -37.621 -8.764 60.727 1.00 94.38 306 GLY A CA 1
ATOM 2300 C C . GLY A 1 306 ? -38.494 -7.541 61.011 1.00 94.38 306 GLY A C 1
ATOM 2301 O O . GLY A 1 306 ? -38.697 -7.184 62.168 1.00 94.38 306 GLY A O 1
ATOM 2302 N N . PHE A 1 307 ? -39.102 -6.955 59.977 1.00 94.50 307 PHE A N 1
ATOM 2303 C CA . PHE A 1 307 ? -40.049 -5.850 60.131 1.00 94.50 307 PHE A CA 1
ATOM 2304 C C . PHE A 1 307 ? -41.280 -6.254 60.955 1.00 94.50 307 PHE A C 1
ATOM 2306 O O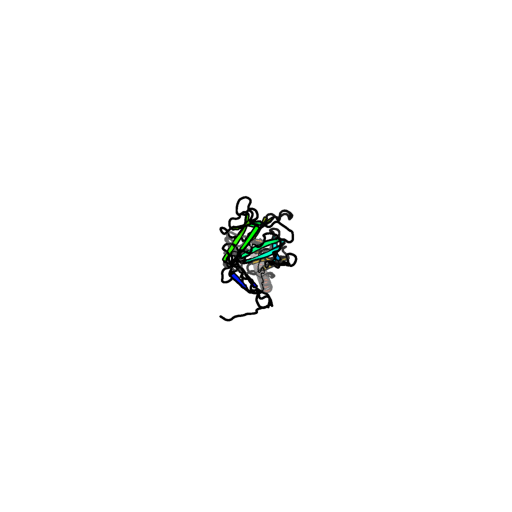 . PHE A 1 307 ? -41.662 -5.541 61.880 1.00 94.50 307 PHE A O 1
ATOM 2313 N N . GLN A 1 308 ? -41.867 -7.425 60.683 1.00 93.88 308 GLN A N 1
ATOM 2314 C CA . GLN A 1 308 ? -42.993 -7.949 61.463 1.00 93.88 308 GLN A CA 1
ATOM 2315 C C . GLN A 1 308 ? -42.623 -8.188 62.932 1.00 93.88 308 GLN A C 1
ATOM 2317 O O . GLN A 1 308 ? -43.425 -7.898 63.820 1.00 93.88 308 GLN A O 1
ATOM 2322 N N . ALA A 1 309 ? -41.422 -8.703 63.205 1.00 92.19 309 ALA A N 1
ATOM 2323 C CA . ALA A 1 309 ? -40.928 -8.891 64.564 1.00 92.19 309 ALA A CA 1
ATOM 2324 C C . ALA A 1 309 ? -40.742 -7.545 65.284 1.00 92.19 309 ALA A C 1
ATOM 2326 O O . ALA A 1 309 ? -41.249 -7.380 66.393 1.00 92.19 309 ALA A O 1
ATOM 2327 N N . ASN A 1 310 ? -40.115 -6.563 64.629 1.00 91.25 310 ASN A N 1
ATOM 2328 C CA . ASN A 1 310 ? -39.940 -5.214 65.172 1.00 91.25 310 ASN A CA 1
ATOM 2329 C C . ASN A 1 310 ? -41.291 -4.532 65.450 1.00 91.25 310 ASN A C 1
ATOM 2331 O O . ASN A 1 310 ? -41.477 -3.941 66.511 1.00 91.25 310 ASN A O 1
ATOM 2335 N N . ALA A 1 311 ? -42.269 -4.683 64.552 1.00 91.50 311 ALA A N 1
ATOM 2336 C CA . ALA A 1 311 ? -43.620 -4.161 64.752 1.00 91.50 311 ALA A CA 1
ATOM 2337 C C . ALA A 1 311 ? -44.316 -4.801 65.967 1.00 91.50 311 ALA A C 1
ATOM 2339 O O . ALA A 1 311 ? -44.949 -4.101 66.756 1.00 91.50 311 ALA A O 1
ATOM 2340 N N . ARG A 1 312 ? -44.158 -6.117 66.175 1.00 90.31 312 ARG A N 1
ATOM 2341 C CA . ARG A 1 312 ? -44.701 -6.796 67.365 1.00 90.31 312 ARG A CA 1
ATOM 2342 C C . ARG A 1 312 ? -44.073 -6.281 68.657 1.00 90.31 312 ARG A C 1
ATOM 2344 O O . ARG A 1 312 ? -44.803 -6.064 69.625 1.00 90.31 312 ARG A O 1
ATOM 2351 N N . VAL A 1 313 ? -42.760 -6.039 68.675 1.00 90.94 313 VAL A N 1
ATOM 2352 C CA . VAL A 1 313 ? -42.074 -5.450 69.840 1.00 90.94 313 VAL A CA 1
ATOM 2353 C C . VAL A 1 313 ? -42.681 -4.089 70.185 1.00 90.94 313 VAL A C 1
ATOM 2355 O O . VAL A 1 313 ? -43.005 -3.862 71.349 1.00 90.94 313 VAL A O 1
ATOM 2358 N N . ILE A 1 314 ? -42.934 -3.233 69.188 1.00 89.81 314 ILE A N 1
ATOM 2359 C CA . ILE A 1 314 ? -43.573 -1.922 69.390 1.00 89.81 314 ILE A CA 1
ATOM 2360 C C . ILE A 1 314 ? -44.975 -2.087 69.984 1.00 89.81 314 ILE A C 1
ATOM 2362 O O . ILE A 1 314 ? -45.235 -1.561 71.058 1.00 89.81 314 ILE A O 1
ATOM 2366 N N . THR A 1 315 ? -45.844 -2.899 69.371 1.00 90.88 315 THR A N 1
ATOM 2367 C CA . THR A 1 315 ? -47.218 -3.097 69.882 1.00 90.88 315 THR A CA 1
ATOM 2368 C C . THR A 1 315 ? -47.258 -3.648 71.307 1.00 90.88 315 THR A C 1
ATOM 2370 O O . THR A 1 315 ? -48.103 -3.260 72.113 1.00 90.88 315 THR A O 1
ATOM 2373 N N . THR A 1 316 ? -46.321 -4.536 71.644 1.00 88.12 316 THR A N 1
ATOM 2374 C CA . THR A 1 316 ? -46.219 -5.101 72.993 1.00 88.12 316 THR A CA 1
ATOM 2375 C C . THR A 1 316 ? -45.747 -4.033 73.978 1.00 88.12 316 THR A C 1
ATOM 2377 O O . THR A 1 316 ? -46.292 -3.920 75.073 1.00 88.12 316 THR A O 1
ATOM 2380 N N . SER A 1 317 ? -44.785 -3.203 73.568 1.00 88.81 317 SER A N 1
ATOM 2381 C CA . SER A 1 317 ? -44.282 -2.080 74.366 1.00 88.81 317 SER A CA 1
ATOM 2382 C C . SER A 1 317 ? -45.376 -1.035 74.612 1.00 88.81 317 SER A C 1
ATOM 2384 O O . SER A 1 317 ? -45.559 -0.611 75.750 1.00 88.81 317 SER A O 1
ATOM 2386 N N . ASP A 1 318 ? -46.164 -0.692 73.590 1.00 87.75 318 ASP A N 1
ATOM 2387 C CA . ASP A 1 318 ? -47.309 0.224 73.698 1.00 87.75 318 ASP A CA 1
ATOM 2388 C C . ASP A 1 318 ? -48.388 -0.316 74.640 1.00 87.75 318 ASP A C 1
ATOM 2390 O O . ASP A 1 318 ? -48.960 0.432 75.434 1.00 87.75 318 ASP A O 1
ATOM 2394 N N . THR A 1 319 ? -48.638 -1.626 74.599 1.00 84.94 319 THR A N 1
ATOM 2395 C CA . THR A 1 319 ? -49.599 -2.276 75.501 1.00 84.94 319 THR A CA 1
ATOM 2396 C C . THR A 1 319 ? -49.139 -2.170 76.958 1.00 84.94 319 THR A C 1
ATOM 2398 O O . THR A 1 319 ? -49.919 -1.762 77.818 1.00 84.94 319 THR A O 1
ATOM 2401 N N . ILE A 1 320 ? -47.857 -2.444 77.234 1.00 83.06 320 ILE A N 1
ATOM 2402 C CA . ILE A 1 320 ? -47.270 -2.318 78.579 1.00 83.06 320 ILE A CA 1
ATOM 2403 C C . ILE A 1 320 ? -47.308 -0.859 79.067 1.00 83.06 320 ILE A C 1
ATOM 2405 O O . ILE A 1 320 ? -47.649 -0.603 80.222 1.00 83.06 320 ILE A O 1
ATOM 2409 N N . LEU A 1 321 ? -46.992 0.111 78.200 1.00 82.81 321 LEU A N 1
ATOM 2410 C CA . LEU A 1 321 ? -47.076 1.540 78.531 1.00 82.81 321 LEU A CA 1
ATOM 2411 C C . LEU A 1 321 ? -48.514 1.972 78.842 1.00 82.81 321 LEU A C 1
ATOM 2413 O O . LEU A 1 321 ? -48.741 2.704 79.807 1.00 82.81 321 LEU A O 1
ATOM 2417 N N . GLY A 1 322 ? -49.488 1.493 78.067 1.00 82.06 322 GLY A N 1
ATOM 2418 C CA . GLY A 1 322 ? -50.904 1.727 78.331 1.00 82.06 322 GLY A CA 1
ATOM 2419 C C . GLY A 1 322 ? -51.347 1.175 79.690 1.00 82.06 322 GLY A C 1
ATOM 2420 O O . GLY A 1 322 ? -52.029 1.868 80.446 1.00 82.06 322 GLY A O 1
ATOM 2421 N N . GLU A 1 323 ? -50.930 -0.044 80.041 1.00 79.81 323 GLU A N 1
ATOM 2422 C CA . GLU A 1 323 ? -51.203 -0.634 81.358 1.00 79.81 323 GLU A CA 1
ATOM 2423 C C . GLU A 1 323 ? -50.559 0.169 82.500 1.00 79.81 323 GLU A C 1
ATOM 2425 O O . GLU A 1 323 ? -51.228 0.461 83.492 1.00 79.81 323 GLU A O 1
ATOM 2430 N N . LEU A 1 324 ? -49.308 0.612 82.341 1.00 73.06 324 LEU A N 1
ATOM 2431 C CA . LEU A 1 324 ? -48.606 1.462 83.314 1.00 73.06 324 LEU A CA 1
ATOM 2432 C C . LEU A 1 324 ? -49.337 2.785 83.587 1.00 73.06 324 LEU A C 1
ATOM 2434 O O . LEU A 1 324 ? -49.521 3.161 84.746 1.00 73.06 324 LEU A O 1
ATOM 2438 N N . VAL A 1 325 ? -49.797 3.477 82.542 1.00 77.88 325 VAL A N 1
ATOM 2439 C CA . VAL A 1 325 ? -50.569 4.728 82.680 1.00 77.88 325 VAL A CA 1
ATOM 2440 C C . VAL A 1 325 ? -51.877 4.494 83.440 1.00 77.88 325 VAL A C 1
ATOM 2442 O O . VAL A 1 325 ? -52.284 5.321 84.258 1.00 77.88 325 VAL A O 1
ATOM 2445 N N . ASN A 1 326 ? -52.522 3.349 83.220 1.00 73.56 326 ASN A N 1
ATOM 2446 C CA . ASN A 1 326 ? -53.750 2.985 83.920 1.00 73.56 326 ASN A CA 1
ATOM 2447 C C . ASN A 1 326 ? -53.520 2.621 85.400 1.00 73.56 326 ASN A C 1
ATOM 2449 O O . ASN A 1 326 ? -54.435 2.801 86.205 1.00 73.56 326 ASN A O 1
ATOM 2453 N N . ILE A 1 327 ? -52.318 2.166 85.778 1.00 70.44 327 ILE A N 1
ATOM 2454 C CA . ILE A 1 327 ? -51.941 1.883 87.174 1.00 70.44 327 ILE A CA 1
ATOM 2455 C C . ILE A 1 327 ? -51.661 3.174 87.955 1.00 70.44 327 ILE A C 1
ATOM 2457 O O . ILE A 1 327 ? -52.116 3.295 89.084 1.00 70.44 327 ILE A O 1
ATOM 2461 N N . VAL A 1 328 ? -50.985 4.163 87.358 1.00 56.84 328 VAL A N 1
ATOM 2462 C CA . VAL A 1 328 ? -50.672 5.455 88.016 1.00 56.84 328 VAL A CA 1
ATOM 2463 C C . VAL A 1 328 ? -51.923 6.323 88.246 1.00 56.84 328 VAL A C 1
ATOM 2465 O O . VAL A 1 328 ? -51.903 7.251 89.051 1.00 56.84 328 VAL A O 1
ATOM 2468 N N . ARG A 1 329 ? -53.031 6.035 87.550 1.00 53.38 329 ARG A N 1
ATOM 2469 C CA . ARG A 1 329 ? -54.308 6.756 87.691 1.00 53.38 329 ARG A CA 1
ATOM 2470 C C . ARG A 1 329 ? -55.201 6.222 88.829 1.00 53.38 329 ARG A C 1
ATOM 2472 O O . ARG A 1 329 ? -56.275 6.783 89.049 1.00 53.38 329 ARG A O 1
ATOM 2479 N N . ARG A 1 330 ? -54.789 5.161 89.530 1.00 46.00 330 ARG A N 1
ATOM 2480 C CA . ARG A 1 330 ? -55.400 4.703 90.790 1.00 46.00 330 ARG A CA 1
ATOM 2481 C C . ARG A 1 330 ? -54.575 5.163 91.981 1.00 46.00 330 ARG A C 1
ATOM 2483 O O . ARG A 1 330 ? -55.219 5.485 93.000 1.00 46.00 330 ARG A O 1
#

Radius of gyration: 43.93 Å; Cα contacts (8 Å, |Δi|>4): 530; chains: 1; bounding box: 96×52×151 Å

Solvent-accessible surface area (backbone atoms only — not comparable to full-atom values): 20031 Å² total; per-residue (Å²): 136,88,80,84,82,76,79,60,89,64,52,47,78,39,64,45,99,83,46,34,69,75,46,74,52,59,64,62,100,57,98,79,70,72,86,79,74,59,99,80,52,74,61,80,76,62,97,70,75,76,52,67,52,58,46,96,89,37,83,86,47,64,50,73,57,85,83,76,68,61,68,48,76,36,69,46,80,43,44,46,98,80,18,51,78,45,52,39,34,42,38,37,36,54,60,40,64,54,95,92,38,71,40,29,30,39,36,41,64,45,43,80,88,62,56,67,65,40,34,28,32,75,88,71,41,49,44,84,46,98,95,23,47,31,76,35,27,34,41,33,35,45,100,87,17,41,60,69,50,43,21,28,23,28,56,61,91,92,40,85,43,72,41,89,86,45,46,31,47,29,37,33,33,69,38,50,95,78,74,52,55,78,42,76,47,78,58,84,60,81,87,46,68,58,70,102,58,89,86,83,75,76,86,89,78,80,92,64,55,57,63,56,53,82,72,46,71,49,57,44,46,59,30,37,32,37,34,35,26,73,58,74,51,72,49,78,79,45,67,51,77,42,68,51,48,88,29,67,88,35,42,43,77,76,53,96,93,40,72,42,83,33,89,69,10,48,72,76,48,71,42,52,33,63,43,97,90,39,62,66,46,66,68,98,65,81,89,73,81,92,75,56,66,72,59,52,52,49,52,50,52,51,51,53,52,51,50,52,50,55,51,49,53,50,56,52,49,52,50,52,52,53,52,52,58,60,58,75,76,108

Nearest PDB structures (foldseek):
  5jxl-assembly1_A-1  TM=7.509E-01  e=2.557E-10  Campylobacter jejuni subsp. jejuni 81116
  3a69-assembly1_A-1  TM=5.174E-01  e=1.045E-10  Salmonella enterica subsp. enterica serovar Typhimurium
  7cgo-assembly1_DQ  TM=5.339E-01  e=4.001E-10  Salmonella enterica subsp. enterica serovar Typhimurium str. LT2
  1wlg-assembly1_A  TM=5.534E-01  e=5.583E-09  Salmonella enterica subsp. enterica serovar Typhimurium
  5az4-assembly4_D  TM=4.429E-01  e=7.789E-08  Campylobacter jejuni

Mean predicted aligned error: 14.91 Å

Foldseek 3Di:
DDDPDPPDLAKDFDADPQQFTPDTGNDDPDPDDDPDDDRPDHDDDDP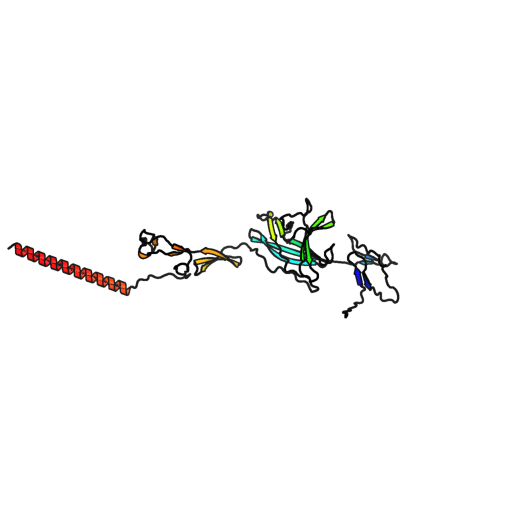DDFDWDADPVDNPDIDTDDDDFDKDKEWDWFAFPQQDTWIKIKMKGWPCDDDPARTKIWIDIATPVGFDKFWAWPVGDQAPDVPKGFPTKMFGADPQFFTDAIWTWTDDPNDIDTHPPTHIFKMWTAPVVVVGGIGIDGHDCRPGGDDPDPDDDYDPDDDGWGDWDFDDWDADQQQFIWTQTPRRDIDGPDGDKDWDWPAPVQWDDPDPPDTDDDPVRDDTDIDIAPPDPHHTDDPPDDDDDPDDPVVVVVVVVVVVVVVVVVVVVVVVVVVVVVVVVVVVVD

pLDDT: mean 81.78, std 17.6, range [28.59, 96.94]

Sequence (330 aa):
WTGDGTADATGYIVFNEFGRVVSSGITSGGSGDTIDLPGDADIVIPSTGEPRFYEADDTSNFYVAEFTSPRYVTSVQVYDTLGRSYNLYLEFIRLGKYGSFDNAWVWRAYTDTGETIEYVNASGSTEFAPGQPYIGGLLEFDTAGKLSAMWGVYDSGGTMGVDTTNELKTIQFDASHNGDGEVRITIDFTSMTQYASPHSAAVTYQNGNAEGTLQSFAINENGEIIGTFSNGLTDILGKIALSVFNNPAGLEEVGNSLYVQSPNSGIPQIGAAGTGGRGTIIPGVLEMSNVDLAEEFTRMIIAQRGFQANARVITTSDTILGELVNIVRR